Protein AF-A0A0G4M6K8-F1 (afdb_monomer_lite)

Organism: Verticillium longisporum (NCBI:txid100787)

Foldseek 3Di:
DDDDCVPPDAVVVDFDQDDPPPLLQFACCSVQPSPHGDDVLRVLSSVLQVVLVVQWPATQLRDDPDDNVSSVLLLCLAQNFDDPSSVVVDPCDVVFAPDGSHGDPPDDRQYNVNCCCHTHQVVCVVVVHDGDDPVRSVVSSVSSSLSNDNDPPPDDPVRRDPVNVVSSVVVNVVSVVVVVVVVVVVVVVVVVVVVVVVVVVVVVVVVVVVVVVVVVVVVPDDDDDDDDDDDDDDDDDPDDPPPPVCLVVDDPVVNVVLVVCCVVVVHDSVVVVVVVVVVVPD

Sequence (282 aa):
MLTDLGTAFSPAHETRLQSFTPRKTSPPEPRFDPMTPLSYASDIWSLGCIIWEILGVRPFLDIFLPELDDITANQIDALGPLPDEWWEAWDGKWKRFVANGQPTEGRQPWTFNQRFEDAIQGPRRRRKGDTMDERESNAFCELIRDILKFRPANMAPQEQTPSMLQLIQMNKSITETQSAIAAAQINMAETQGKIAETQSKMAETQNTIAATQQSMLATLGSPKPEKQPCQEKREGSLVAPRALSDFSRLPTDIRVAIWTTAFLSGVTCEVLWYKISAWELK

InterPro domains:
  IPR000719 Protein kinase domain [PS50011] (1-168)
  IPR011009 Protein kinase-like domain superfamily [SSF56112] (2-154)

pLDDT: mean 74.2, std 18.63, range [22.73, 94.31]

Structure (mmCIF, N/CA/C/O backbone):
data_AF-A0A0G4M6K8-F1
#
_entry.id   AF-A0A0G4M6K8-F1
#
loop_
_atom_site.group_PDB
_atom_site.id
_atom_site.type_symbol
_atom_site.label_atom_id
_atom_site.label_alt_id
_atom_site.label_comp_id
_atom_site.label_asym_id
_atom_site.label_entity_id
_atom_site.label_seq_id
_atom_site.pdbx_PDB_ins_code
_atom_site.Cartn_x
_atom_site.Cartn_y
_atom_site.Cartn_z
_atom_site.occupancy
_atom_site.B_iso_or_equiv
_atom_site.auth_seq_id
_atom_site.auth_comp_id
_atom_site.auth_asym_id
_atom_site.auth_atom_id
_atom_site.pdbx_PDB_model_num
ATOM 1 N N . MET A 1 1 ? -12.876 -9.849 10.104 1.00 52.34 1 MET A N 1
ATOM 2 C CA . MET A 1 1 ? -13.008 -8.893 11.223 1.00 52.34 1 MET A CA 1
ATOM 3 C C . MET A 1 1 ? -11.693 -8.144 11.309 1.00 52.34 1 MET A C 1
ATOM 5 O O . MET A 1 1 ? -10.672 -8.815 11.365 1.00 52.34 1 MET A O 1
ATOM 9 N N . LEU A 1 2 ? -11.699 -6.812 11.217 1.00 60.72 2 LEU A N 1
ATOM 10 C CA . LEU A 1 2 ? -10.496 -6.015 11.468 1.00 60.72 2 LEU A CA 1
ATOM 11 C C . LEU A 1 2 ? -10.264 -6.013 12.985 1.00 60.72 2 LEU A C 1
ATOM 13 O O . LEU A 1 2 ? -11.180 -5.689 13.740 1.00 60.72 2 LEU A O 1
ATOM 17 N N . THR A 1 3 ? -9.090 -6.444 13.422 1.00 62.16 3 THR A N 1
ATOM 18 C CA . THR A 1 3 ? -8.711 -6.567 14.837 1.00 62.16 3 THR A CA 1
ATOM 19 C C . THR A 1 3 ? -7.351 -5.909 15.045 1.00 62.16 3 THR A C 1
ATOM 21 O O . THR A 1 3 ? -6.635 -5.727 14.069 1.00 62.16 3 THR A O 1
ATOM 24 N N . ASP A 1 4 ? -6.992 -5.602 16.294 1.00 66.94 4 ASP A N 1
ATOM 25 C CA . ASP A 1 4 ? -5.756 -4.891 16.676 1.00 66.94 4 ASP A CA 1
ATOM 26 C C . ASP A 1 4 ? -5.735 -3.391 16.307 1.00 66.94 4 ASP A C 1
ATOM 28 O O . ASP A 1 4 ? -5.012 -2.929 15.433 1.00 66.94 4 ASP A O 1
ATOM 32 N N . LEU A 1 5 ? -6.572 -2.610 17.001 1.00 68.06 5 LEU A N 1
ATOM 33 C CA . LEU A 1 5 ? -6.666 -1.149 16.857 1.00 68.06 5 LEU A CA 1
ATOM 34 C C . LEU A 1 5 ? -5.800 -0.392 17.881 1.00 68.06 5 LEU A C 1
ATOM 36 O O . LEU A 1 5 ? -6.036 0.790 18.123 1.00 68.06 5 LEU A O 1
ATOM 40 N N . GLY A 1 6 ? -4.804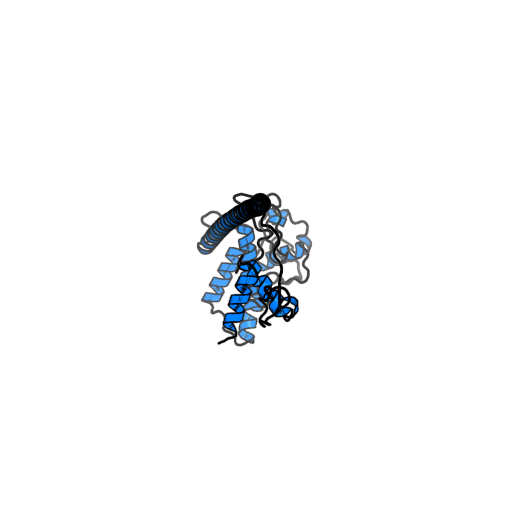 -1.045 18.494 1.00 70.00 6 GLY A N 1
ATOM 41 C CA . GLY A 1 6 ? -3.956 -0.435 19.529 1.00 70.00 6 GLY A CA 1
ATOM 42 C C . GLY A 1 6 ? -3.183 0.802 19.052 1.00 70.00 6 GLY A C 1
ATOM 43 O O . GLY A 1 6 ? -2.779 1.632 19.862 1.00 70.00 6 GLY A O 1
ATOM 44 N N . THR A 1 7 ? -3.024 0.952 17.736 1.00 68.81 7 THR A N 1
ATOM 45 C CA . THR A 1 7 ? -2.369 2.095 17.088 1.00 68.81 7 THR A CA 1
ATOM 46 C C . THR A 1 7 ? -3.299 2.876 16.154 1.00 68.81 7 THR A C 1
ATOM 48 O O . THR A 1 7 ? -2.814 3.704 15.386 1.00 68.81 7 THR A O 1
ATOM 51 N N . ALA A 1 8 ? -4.617 2.654 16.190 1.00 72.62 8 ALA A N 1
ATOM 52 C CA . ALA A 1 8 ? -5.566 3.410 15.368 1.00 72.62 8 ALA A CA 1
ATOM 53 C C . ALA A 1 8 ? -5.685 4.871 15.844 1.00 72.62 8 ALA A C 1
ATOM 55 O O . ALA A 1 8 ? -5.478 5.170 17.022 1.00 72.62 8 ALA A O 1
ATOM 56 N N . PHE A 1 9 ? -6.001 5.788 14.928 1.00 72.56 9 PHE A N 1
ATOM 57 C CA . PHE A 1 9 ? -6.308 7.187 15.237 1.00 72.56 9 PHE A CA 1
ATOM 58 C C . PHE A 1 9 ? -7.238 7.782 14.180 1.00 72.56 9 PHE A C 1
ATOM 60 O O . PHE A 1 9 ? -7.377 7.243 13.085 1.00 72.56 9 PHE A O 1
ATOM 67 N N . SER A 1 10 ? -7.886 8.895 14.515 1.00 74.94 10 SER A N 1
ATOM 68 C CA . SER A 1 10 ? -8.714 9.654 13.577 1.00 74.94 10 SER A CA 1
ATOM 69 C C . SER A 1 10 ? -7.930 10.878 13.099 1.00 74.94 10 SER A C 1
ATOM 71 O O . SER A 1 10 ? -7.778 11.801 13.900 1.00 74.94 10 SER A O 1
ATOM 73 N N . PRO A 1 11 ? -7.538 10.979 11.814 1.00 71.31 11 PRO A N 1
ATOM 74 C CA . PRO A 1 11 ? -6.845 12.158 11.280 1.00 71.31 11 PRO A CA 1
ATOM 75 C C . PRO A 1 11 ? -7.605 13.480 11.481 1.00 71.31 11 PRO A C 1
ATOM 77 O O . PRO A 1 11 ? -7.001 14.544 11.534 1.00 71.31 11 PRO A O 1
ATOM 80 N N . ALA A 1 12 ? -8.937 13.427 11.626 1.00 72.00 12 ALA A N 1
ATOM 81 C CA . ALA A 1 12 ? -9.769 14.599 11.918 1.00 72.00 12 ALA A CA 1
ATOM 82 C C . ALA A 1 12 ? -9.634 15.134 13.360 1.00 72.00 12 ALA A C 1
ATOM 84 O O . ALA A 1 12 ? -10.046 16.257 13.634 1.00 72.00 12 ALA A O 1
ATOM 85 N N . HIS A 1 13 ? -9.092 14.332 14.280 1.00 67.19 13 HIS A N 1
ATOM 86 C CA . HIS A 1 13 ? -9.062 14.620 15.718 1.00 67.19 13 HIS A CA 1
ATOM 87 C C . HIS A 1 13 ? -7.659 14.482 16.328 1.00 67.19 13 HIS A C 1
ATOM 89 O O . HIS A 1 13 ? -7.409 15.022 17.402 1.00 67.19 13 HIS A O 1
ATOM 95 N N . GLU A 1 14 ? -6.743 13.775 15.661 1.00 73.56 14 GLU A N 1
ATOM 96 C CA . GLU A 1 14 ? -5.384 13.520 16.126 1.00 73.56 14 GLU A CA 1
ATOM 97 C C . GLU A 1 14 ? -4.388 13.624 14.964 1.00 73.56 14 GLU A C 1
ATOM 99 O O . GLU A 1 14 ? -4.578 13.033 13.901 1.00 73.56 14 GLU A O 1
ATOM 104 N N . THR A 1 15 ? -3.297 14.353 15.195 1.00 75.31 15 THR A N 1
ATOM 105 C CA . THR A 1 15 ? -2.196 14.508 14.242 1.00 75.31 15 THR A CA 1
ATOM 106 C C . THR A 1 15 ? -1.115 13.475 14.539 1.00 75.31 15 THR A C 1
ATOM 108 O O . THR A 1 15 ? -0.512 13.510 15.612 1.00 75.31 15 THR A O 1
ATOM 111 N N . ARG A 1 16 ? -0.811 12.588 13.584 1.00 75.50 16 ARG A N 1
ATOM 112 C CA . ARG A 1 16 ? 0.328 11.660 13.676 1.00 75.50 16 ARG A CA 1
ATOM 113 C C . ARG A 1 16 ? 1.224 11.766 12.455 1.00 75.50 16 ARG A C 1
ATOM 115 O O . ARG A 1 16 ? 0.731 11.798 11.339 1.00 75.50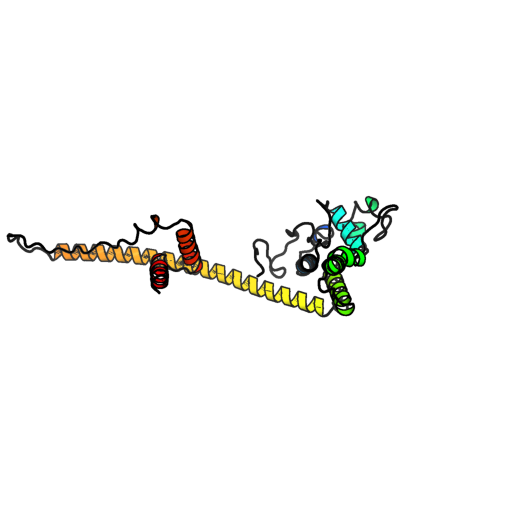 16 ARG A O 1
ATOM 122 N N . LEU A 1 17 ? 2.535 11.786 12.683 1.00 74.25 17 LEU A N 1
ATOM 123 C CA . LEU A 1 17 ? 3.555 11.894 11.629 1.00 74.25 17 LEU A CA 1
ATOM 124 C C . LEU A 1 17 ? 4.231 10.547 11.322 1.00 74.25 17 LEU A C 1
ATOM 126 O O . LEU A 1 17 ? 4.806 10.357 10.256 1.00 74.25 17 LEU A O 1
ATOM 130 N N . GLN A 1 18 ? 4.174 9.599 12.261 1.00 70.00 18 GLN A N 1
ATOM 131 C CA . GLN A 1 18 ? 4.865 8.317 12.156 1.00 70.00 18 GLN A CA 1
ATOM 132 C C . GLN A 1 18 ? 3.886 7.180 11.871 1.00 70.00 18 GLN A C 1
ATOM 134 O O . GLN A 1 18 ? 2.880 7.029 12.565 1.00 70.00 18 GLN A O 1
ATOM 139 N N . SER A 1 19 ? 4.221 6.353 10.878 1.00 72.38 19 SER A N 1
ATOM 140 C CA . SER A 1 19 ? 3.501 5.111 10.597 1.00 72.38 19 SER A CA 1
ATOM 141 C C . SER A 1 19 ? 4.111 3.958 11.391 1.00 72.38 19 SER A C 1
ATOM 143 O O . SER A 1 19 ? 5.331 3.780 11.402 1.00 72.38 19 SER A O 1
ATOM 145 N N . PHE A 1 20 ? 3.254 3.169 12.039 1.00 74.31 20 PHE A N 1
ATOM 146 C CA . PHE A 1 20 ? 3.629 1.924 12.720 1.00 74.31 20 PHE A CA 1
ATOM 147 C C . PHE A 1 20 ? 3.356 0.680 11.865 1.00 74.31 20 PHE A C 1
ATOM 149 O O . PHE A 1 20 ? 3.555 -0.446 12.319 1.00 74.31 20 PHE A O 1
ATOM 156 N N . THR A 1 21 ? 2.922 0.870 10.618 1.00 69.44 21 THR A N 1
ATOM 157 C CA . THR A 1 21 ? 2.690 -0.217 9.671 1.00 69.44 21 THR A CA 1
ATOM 158 C C . THR A 1 21 ? 4.008 -0.958 9.382 1.00 69.44 21 THR A C 1
ATOM 160 O O . THR A 1 21 ? 5.057 -0.315 9.253 1.00 69.44 21 THR A O 1
ATOM 163 N N . PRO A 1 22 ? 4.006 -2.302 9.248 1.00 77.25 22 PRO A N 1
ATOM 164 C CA . PRO A 1 22 ? 5.193 -3.051 8.848 1.00 77.25 22 PRO A CA 1
ATOM 165 C C . PRO A 1 22 ? 5.862 -2.454 7.604 1.00 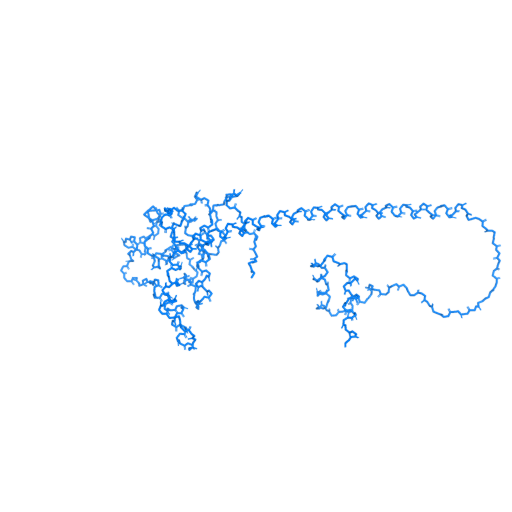77.25 22 PRO A C 1
ATOM 167 O O . PRO A 1 22 ? 5.194 -2.062 6.652 1.00 77.25 22 PRO A O 1
ATOM 170 N N . ARG A 1 23 ? 7.201 -2.420 7.579 1.00 74.81 23 ARG A N 1
ATOM 171 C CA . ARG A 1 23 ? 7.985 -1.698 6.554 1.00 74.81 23 ARG A CA 1
ATOM 172 C C . ARG A 1 23 ? 7.558 -1.986 5.106 1.00 74.81 23 ARG A C 1
ATOM 174 O O . ARG A 1 23 ? 7.528 -1.071 4.296 1.00 74.81 23 ARG A O 1
ATOM 181 N N . LYS A 1 24 ? 7.202 -3.235 4.786 1.00 77.00 24 LYS A N 1
ATOM 182 C CA . LYS A 1 24 ? 6.804 -3.667 3.430 1.00 77.00 24 LYS A CA 1
ATOM 183 C C . LYS A 1 24 ? 5.455 -3.120 2.962 1.00 77.00 24 LYS A C 1
ATOM 185 O O . LYS A 1 24 ? 5.199 -3.101 1.765 1.00 77.00 24 LYS A O 1
ATOM 190 N N . THR A 1 25 ? 4.603 -2.712 3.891 1.00 81.31 25 THR A N 1
ATOM 191 C CA . THR A 1 25 ? 3.267 -2.172 3.622 1.00 81.31 25 THR A CA 1
ATOM 192 C C . THR A 1 25 ? 3.154 -0.718 4.080 1.00 81.31 25 THR A C 1
ATOM 194 O O . THR A 1 25 ? 2.080 -0.133 4.006 1.00 81.31 25 THR A O 1
ATOM 197 N N . SER A 1 26 ? 4.260 -0.124 4.546 1.00 83.12 26 SER A N 1
ATOM 198 C CA . SER A 1 26 ? 4.305 1.266 4.981 1.00 83.12 26 SER A CA 1
ATOM 199 C C . SER A 1 26 ? 4.142 2.205 3.782 1.00 83.12 26 SER A C 1
ATOM 201 O O . SER A 1 26 ? 4.790 1.990 2.750 1.00 83.12 26 SER A O 1
ATOM 203 N N . PRO A 1 27 ? 3.327 3.264 3.913 1.00 85.06 27 PRO A N 1
ATOM 204 C CA . PRO A 1 27 ? 3.226 4.295 2.893 1.00 85.06 27 PRO A CA 1
ATOM 205 C C . PRO A 1 27 ? 4.563 5.032 2.705 1.00 85.06 27 PRO A C 1
ATOM 207 O O . PRO A 1 27 ? 5.378 5.085 3.635 1.00 85.06 27 PRO A O 1
ATOM 210 N N . PRO A 1 28 ? 4.795 5.613 1.515 1.00 86.94 28 PRO A N 1
ATOM 211 C CA . PRO A 1 28 ? 6.009 6.367 1.201 1.00 86.94 28 PRO A CA 1
ATOM 212 C C . PRO A 1 28 ? 6.052 7.748 1.884 1.00 86.94 28 PRO A C 1
ATOM 214 O O . PRO A 1 28 ? 7.139 8.252 2.158 1.00 86.94 28 PRO A O 1
ATOM 217 N N . GLU A 1 29 ? 4.888 8.330 2.195 1.00 84.81 29 GLU A N 1
ATOM 218 C CA . GLU A 1 29 ? 4.723 9.667 2.792 1.00 84.81 29 GLU A CA 1
ATOM 219 C C . GLU A 1 29 ? 5.604 9.899 4.037 1.00 84.81 29 GLU A C 1
ATOM 221 O O . GLU A 1 29 ? 6.453 10.783 3.975 1.00 84.81 29 GLU A O 1
ATOM 226 N N . PRO A 1 30 ? 5.545 9.091 5.119 1.00 82.69 30 PRO A N 1
ATOM 227 C CA . PRO A 1 30 ? 6.346 9.339 6.327 1.00 82.69 30 PRO A CA 1
ATOM 228 C C . PRO A 1 30 ? 7.868 9.303 6.119 1.00 82.69 30 PRO A C 1
ATOM 230 O O . PRO A 1 30 ? 8.615 9.733 6.996 1.00 82.69 30 PRO A O 1
ATOM 233 N N . ARG A 1 31 ? 8.354 8.787 4.981 1.00 84.62 31 ARG A N 1
ATOM 234 C CA . ARG A 1 31 ? 9.774 8.853 4.624 1.00 84.62 31 ARG A CA 1
ATOM 235 C C . ARG A 1 31 ? 10.143 10.194 3.981 1.00 84.62 31 ARG A C 1
ATOM 237 O O . ARG A 1 31 ? 11.194 10.738 4.306 1.00 84.62 31 ARG A O 1
ATOM 244 N N . PHE A 1 32 ? 9.346 10.660 3.021 1.00 84.31 32 PHE A N 1
ATOM 245 C CA . PHE A 1 32 ? 9.690 11.803 2.162 1.00 84.31 32 PHE A CA 1
ATOM 246 C C . PHE A 1 32 ? 9.015 13.110 2.567 1.00 84.31 32 PHE A C 1
ATOM 248 O O . PHE A 1 32 ? 9.466 14.180 2.175 1.00 84.31 32 PHE A O 1
ATOM 255 N N . ASP A 1 33 ? 7.958 13.021 3.363 1.00 82.44 33 ASP A N 1
ATOM 256 C CA . ASP A 1 33 ? 7.222 14.148 3.904 1.00 82.44 33 ASP A CA 1
ATOM 257 C C . ASP A 1 33 ? 6.902 13.907 5.392 1.00 82.44 33 ASP A C 1
ATOM 259 O O . ASP A 1 33 ? 5.758 13.654 5.771 1.00 82.44 33 ASP A O 1
ATOM 263 N N . PRO A 1 34 ? 7.927 13.942 6.265 1.00 77.81 34 PRO A N 1
ATOM 264 C CA . PRO A 1 34 ? 7.769 13.625 7.684 1.00 77.81 34 PRO A CA 1
ATOM 265 C C . PRO A 1 34 ? 7.012 14.705 8.470 1.00 77.81 34 PRO A C 1
ATOM 267 O O . PRO A 1 34 ? 6.700 14.495 9.640 1.00 77.81 34 PRO A O 1
ATOM 270 N N . MET A 1 35 ? 6.763 15.872 7.867 1.00 76.44 35 MET A N 1
ATOM 271 C CA . MET A 1 35 ? 6.043 16.979 8.502 1.00 76.44 35 MET A CA 1
ATOM 272 C C . MET A 1 35 ? 4.549 16.963 8.173 1.00 76.44 35 MET A C 1
ATOM 274 O O . MET A 1 35 ? 3.765 17.581 8.896 1.00 76.44 35 MET A O 1
ATOM 278 N N . THR A 1 36 ? 4.144 16.244 7.124 1.00 74.38 36 THR A N 1
ATOM 279 C CA . THR A 1 36 ? 2.735 16.073 6.781 1.00 74.38 36 THR A CA 1
ATOM 280 C C . THR A 1 36 ? 2.096 14.990 7.654 1.00 74.38 36 THR A C 1
ATOM 282 O O . THR A 1 36 ? 2.610 13.872 7.746 1.00 74.38 36 THR A O 1
ATOM 285 N N . PRO A 1 37 ? 0.957 15.286 8.305 1.00 76.81 37 PRO A N 1
ATOM 286 C CA . PRO A 1 37 ? 0.205 14.292 9.056 1.00 76.81 37 PRO A CA 1
ATOM 287 C C . PRO A 1 37 ? -0.274 13.144 8.176 1.00 76.81 37 PRO A C 1
ATOM 289 O O . PRO A 1 37 ? -0.812 13.355 7.089 1.00 76.81 37 PRO A O 1
ATOM 292 N N . LEU A 1 38 ? -0.151 11.927 8.699 1.00 78.00 38 LEU A N 1
ATOM 293 C CA . LEU A 1 38 ? -0.746 10.742 8.109 1.00 78.00 38 LEU A CA 1
ATOM 294 C C . LEU A 1 38 ? -2.255 10.938 7.986 1.00 78.00 38 LEU A C 1
ATOM 296 O O . LEU A 1 38 ? -2.944 11.335 8.930 1.00 78.00 38 LEU A O 1
ATOM 300 N N . SER A 1 39 ? -2.763 10.625 6.803 1.00 77.88 39 SER A N 1
ATOM 301 C CA . SER A 1 39 ? -4.180 10.710 6.478 1.00 77.88 39 SER A CA 1
ATOM 302 C C . SER A 1 39 ? -4.719 9.338 6.081 1.00 77.88 39 SER A C 1
ATOM 304 O O . SER A 1 39 ? -3.975 8.363 5.985 1.00 77.88 39 SER A O 1
ATOM 306 N N . TYR A 1 40 ? -6.012 9.265 5.769 1.00 77.62 40 TYR A N 1
ATOM 307 C CA . TYR A 1 40 ? -6.644 8.053 5.239 1.00 77.62 40 TYR A CA 1
ATOM 308 C C . TYR A 1 40 ? -5.937 7.475 3.997 1.00 77.62 40 TYR A C 1
ATOM 310 O O . TYR A 1 40 ? -6.040 6.279 3.736 1.00 77.62 40 TYR A O 1
ATOM 318 N N . ALA A 1 41 ? -5.184 8.296 3.255 1.00 78.12 41 ALA A N 1
ATOM 319 C CA . ALA A 1 41 ? -4.307 7.864 2.168 1.00 78.12 41 ALA A CA 1
ATOM 320 C C . ALA A 1 41 ? -3.300 6.782 2.588 1.00 78.12 41 ALA A C 1
ATOM 322 O O . ALA A 1 41 ? -3.065 5.823 1.854 1.00 78.12 41 ALA A O 1
ATOM 323 N N . SER A 1 42 ? -2.729 6.923 3.784 1.00 82.00 42 SER A N 1
ATOM 324 C CA . SER A 1 42 ? -1.735 6.003 4.334 1.00 82.00 42 SER A CA 1
ATOM 325 C C . SER A 1 42 ? -2.326 4.617 4.625 1.00 82.00 42 SER A C 1
ATOM 327 O O . SER A 1 42 ? -1.698 3.590 4.339 1.00 82.00 42 SER A O 1
ATOM 329 N N . ASP A 1 43 ? -3.563 4.573 5.125 1.00 80.88 43 ASP A N 1
ATOM 330 C CA . ASP A 1 43 ? -4.300 3.322 5.339 1.00 80.88 43 ASP A CA 1
ATOM 331 C C . ASP A 1 43 ? -4.697 2.675 4.010 1.00 80.88 43 ASP A C 1
ATOM 333 O O . ASP A 1 43 ? -4.612 1.457 3.860 1.00 80.88 43 ASP A O 1
ATOM 337 N N . ILE A 1 44 ? -5.084 3.484 3.021 1.00 83.94 44 ILE A N 1
ATOM 338 C CA . ILE A 1 44 ? -5.437 3.020 1.673 1.00 83.94 44 ILE A CA 1
ATOM 339 C C . ILE A 1 44 ? -4.226 2.395 0.978 1.00 83.94 44 ILE A C 1
ATOM 341 O O . ILE A 1 44 ? -4.350 1.308 0.416 1.00 83.94 44 ILE A O 1
ATOM 345 N N . TRP A 1 45 ? -3.042 3.000 1.091 1.00 88.69 45 TRP A N 1
ATOM 346 C CA . TRP A 1 45 ? -1.803 2.395 0.599 1.00 88.69 45 TRP A CA 1
ATOM 347 C C . TRP A 1 45 ? -1.565 1.013 1.221 1.00 88.69 45 TRP A C 1
ATOM 349 O O . TRP A 1 45 ? -1.363 0.020 0.518 1.00 88.69 45 TRP A O 1
ATOM 359 N N . SER A 1 46 ? -1.650 0.940 2.552 1.00 87.19 46 SER A N 1
ATOM 360 C CA . SER A 1 46 ? -1.467 -0.307 3.302 1.00 87.19 46 SER A CA 1
ATOM 361 C C . SER A 1 46 ? -2.490 -1.367 2.871 1.00 87.19 46 SER A C 1
ATOM 363 O O . SER A 1 46 ? -2.137 -2.529 2.660 1.00 87.19 46 SER A O 1
ATOM 365 N N . LEU A 1 47 ? -3.745 -0.955 2.660 1.00 85.88 47 LEU A N 1
ATOM 366 C CA . LEU A 1 47 ? -4.823 -1.797 2.147 1.00 85.88 47 LEU A CA 1
ATOM 367 C C . LEU A 1 47 ? -4.510 -2.336 0.745 1.00 85.88 47 LEU A C 1
ATOM 369 O O . LEU A 1 47 ? -4.724 -3.520 0.502 1.00 85.88 47 LEU A O 1
ATOM 373 N N . GLY A 1 48 ? -3.963 -1.521 -0.161 1.00 89.12 48 GLY A N 1
ATOM 374 C CA . GLY A 1 48 ? -3.554 -1.970 -1.495 1.00 89.12 48 GLY A CA 1
ATOM 375 C C . GLY A 1 48 ? -2.507 -3.081 -1.450 1.00 89.12 48 GLY A C 1
ATOM 376 O O . GLY A 1 48 ? -2.645 -4.092 -2.142 1.00 89.12 48 GLY A O 1
ATOM 377 N N . CYS A 1 49 ? -1.500 -2.943 -0.582 1.00 90.50 49 CYS A N 1
ATOM 378 C CA . CYS A 1 49 ? -0.504 -3.995 -0.376 1.00 90.50 49 CYS A CA 1
ATOM 379 C C . CYS A 1 49 ? -1.132 -5.287 0.174 1.00 90.50 49 CYS A C 1
ATOM 381 O O . CYS A 1 49 ? -0.783 -6.373 -0.287 1.00 90.50 49 CYS A O 1
ATOM 383 N N . ILE A 1 50 ? -2.077 -5.175 1.114 1.00 89.81 50 ILE A N 1
ATOM 384 C CA . ILE A 1 50 ? -2.771 -6.326 1.709 1.00 89.81 50 ILE A CA 1
ATOM 385 C C . ILE A 1 50 ? -3.680 -7.021 0.687 1.00 89.81 50 ILE A C 1
ATOM 387 O O . ILE A 1 50 ? -3.666 -8.245 0.597 1.00 89.81 50 ILE A O 1
ATOM 391 N N . ILE A 1 51 ? -4.451 -6.272 -0.111 1.00 90.12 51 ILE A N 1
ATOM 392 C CA . ILE A 1 51 ? -5.315 -6.840 -1.161 1.00 90.12 51 ILE A CA 1
ATOM 393 C C . ILE A 1 51 ? -4.478 -7.670 -2.141 1.00 90.12 51 ILE A C 1
ATOM 395 O O . ILE A 1 51 ? -4.872 -8.779 -2.508 1.00 90.12 51 ILE A O 1
ATOM 399 N N . TRP A 1 52 ? -3.307 -7.162 -2.536 1.00 93.00 52 TRP A N 1
ATOM 400 C CA . TRP A 1 52 ? -2.374 -7.911 -3.372 1.00 93.00 52 TRP A CA 1
ATOM 401 C C . TRP A 1 52 ? -1.914 -9.209 -2.704 1.00 93.00 52 TRP A C 1
ATOM 403 O O . TRP A 1 52 ? -1.949 -10.269 -3.326 1.00 93.00 52 TRP A O 1
ATOM 413 N N . GLU A 1 53 ? -1.497 -9.137 -1.440 1.00 90.06 53 GLU A N 1
ATOM 414 C CA . GLU A 1 53 ? -0.993 -10.286 -0.683 1.00 90.06 53 GLU A CA 1
ATOM 415 C C . GLU A 1 53 ? -2.064 -11.360 -0.447 1.00 90.06 53 GLU A C 1
ATOM 417 O O . GLU A 1 53 ? -1.755 -12.545 -0.472 1.00 90.06 53 GLU A O 1
ATOM 422 N N . ILE A 1 54 ? -3.335 -10.973 -0.302 1.00 89.06 54 ILE A N 1
ATOM 423 C CA . ILE A 1 54 ? -4.455 -11.921 -0.206 1.00 89.06 54 ILE A CA 1
ATOM 424 C C . ILE A 1 54 ? -4.619 -12.723 -1.504 1.00 89.06 54 ILE A C 1
ATOM 426 O O . ILE A 1 54 ? -4.963 -13.906 -1.470 1.00 89.06 54 ILE A O 1
ATOM 430 N N . LEU A 1 55 ? -4.414 -12.086 -2.658 1.00 88.94 55 LEU A N 1
ATOM 431 C CA . LEU A 1 55 ? -4.650 -12.704 -3.965 1.00 88.94 55 LEU A CA 1
ATOM 432 C C . LEU A 1 55 ? -3.423 -13.412 -4.542 1.00 88.94 55 LEU A C 1
ATOM 434 O O . LEU A 1 55 ? -3.587 -14.272 -5.418 1.00 88.94 55 LEU A O 1
ATOM 438 N N . GLY A 1 56 ? -2.228 -13.042 -4.082 1.00 87.62 56 GLY A N 1
ATOM 439 C CA . GLY A 1 56 ? -0.948 -13.548 -4.555 1.00 87.62 56 GLY A CA 1
ATOM 440 C C . GLY A 1 56 ? -0.260 -14.502 -3.586 1.00 87.62 56 GLY A C 1
ATOM 441 O O . GLY A 1 56 ? -0.557 -14.571 -2.403 1.00 87.62 56 GLY A O 1
ATOM 442 N N . VAL A 1 57 ? 0.716 -15.250 -4.097 1.00 88.94 57 VAL A N 1
ATOM 443 C CA . VAL A 1 57 ? 1.584 -16.123 -3.285 1.00 88.94 57 VAL A CA 1
ATOM 444 C C . VAL A 1 57 ? 2.823 -15.395 -2.753 1.00 88.94 57 VAL A C 1
ATOM 446 O O . VAL A 1 57 ? 3.614 -15.988 -2.022 1.00 88.94 57 VAL A O 1
ATOM 449 N N . ARG A 1 58 ? 3.013 -14.133 -3.156 1.00 86.38 58 ARG A N 1
ATOM 450 C CA . ARG A 1 58 ? 4.117 -13.250 -2.766 1.00 86.38 58 ARG A CA 1
ATOM 451 C C . ARG A 1 58 ? 3.586 -11.842 -2.477 1.00 86.38 58 ARG A C 1
ATOM 453 O O . ARG A 1 58 ? 2.651 -11.408 -3.157 1.00 86.38 58 ARG A O 1
ATOM 460 N N . PRO A 1 59 ? 4.183 -11.119 -1.514 1.00 87.81 59 PRO A N 1
ATOM 461 C CA . PRO A 1 59 ? 3.802 -9.742 -1.223 1.00 87.81 59 PRO A CA 1
ATOM 462 C C . PRO A 1 59 ? 4.145 -8.814 -2.397 1.00 87.81 59 PRO A C 1
ATOM 464 O O . PRO A 1 59 ? 5.024 -9.112 -3.205 1.00 87.81 59 PRO A O 1
ATOM 467 N N . PHE A 1 60 ? 3.482 -7.657 -2.474 1.00 87.88 60 PHE A N 1
ATOM 468 C CA . PHE A 1 60 ? 3.711 -6.681 -3.549 1.00 87.88 60 PHE A CA 1
ATOM 469 C C . PHE A 1 60 ? 5.177 -6.202 -3.602 1.00 87.88 60 PHE A C 1
ATOM 471 O O . PHE A 1 60 ? 5.819 -6.213 -4.658 1.00 87.88 60 PHE A O 1
ATOM 478 N N . LEU A 1 61 ? 5.729 -5.846 -2.435 1.00 85.25 61 LEU A N 1
ATOM 479 C CA . LEU A 1 61 ? 7.143 -5.516 -2.243 1.00 85.25 61 LEU A CA 1
ATOM 480 C C . LEU A 1 61 ? 7.895 -6.744 -1.707 1.00 85.25 61 LEU A C 1
ATOM 482 O O . LEU A 1 61 ? 8.187 -6.856 -0.512 1.00 85.25 61 LEU A O 1
ATOM 486 N N . ASP A 1 62 ? 8.176 -7.694 -2.601 1.00 78.75 62 ASP A N 1
ATOM 487 C CA . ASP A 1 62 ? 8.888 -8.929 -2.265 1.00 78.75 62 ASP A CA 1
ATOM 488 C C . ASP A 1 62 ? 10.397 -8.709 -2.095 1.00 78.75 62 ASP A C 1
ATOM 490 O O . ASP A 1 62 ? 11.199 -8.896 -3.008 1.00 78.75 62 ASP A O 1
ATOM 494 N N . ILE A 1 63 ? 10.778 -8.257 -0.899 1.00 75.81 63 ILE A N 1
ATOM 495 C CA . ILE A 1 63 ? 12.174 -8.087 -0.495 1.00 75.81 63 ILE A CA 1
ATOM 496 C C . ILE A 1 63 ? 12.389 -8.798 0.838 1.00 75.81 63 ILE A C 1
ATOM 498 O O . ILE A 1 63 ? 11.638 -8.603 1.801 1.00 75.81 63 ILE A O 1
ATOM 502 N N . PHE A 1 64 ? 13.420 -9.629 0.923 1.00 66.62 64 PHE A N 1
ATOM 503 C CA . PHE A 1 64 ? 13.834 -10.244 2.179 1.00 66.62 64 PHE A CA 1
ATOM 504 C C . PHE A 1 64 ? 14.673 -9.240 2.985 1.00 66.62 64 PHE A C 1
ATOM 506 O O . PHE A 1 64 ? 15.717 -8.814 2.511 1.00 66.62 64 PHE A O 1
ATOM 513 N N . LEU A 1 65 ? 14.194 -8.852 4.178 1.00 65.94 65 LEU A N 1
ATOM 514 C CA . LEU A 1 65 ? 14.829 -7.876 5.087 1.00 65.94 65 LEU A CA 1
ATOM 515 C C . LEU A 1 65 ? 15.236 -6.541 4.419 1.00 65.94 65 LEU A C 1
ATOM 517 O O . LEU A 1 65 ? 16.416 -6.204 4.397 1.00 65.94 65 LEU A O 1
ATOM 521 N N . PRO A 1 66 ? 14.278 -5.766 3.882 1.00 75.88 66 PRO A N 1
ATOM 522 C CA . PRO A 1 66 ? 14.608 -4.563 3.131 1.00 75.88 66 PRO A CA 1
ATOM 523 C C . PRO A 1 66 ? 15.107 -3.415 4.011 1.00 75.88 66 PRO A C 1
ATOM 525 O O . PRO A 1 66 ? 14.475 -3.072 5.020 1.00 75.88 66 PRO A O 1
ATOM 528 N N . GLU A 1 67 ? 16.164 -2.742 3.556 1.00 83.88 67 GLU A N 1
ATOM 529 C CA . GLU A 1 67 ? 16.457 -1.381 3.993 1.00 83.88 67 GLU A CA 1
ATOM 530 C C . GLU A 1 67 ? 15.453 -0.403 3.378 1.00 83.88 67 GLU A C 1
ATOM 532 O O . GLU A 1 67 ? 14.792 -0.686 2.377 1.00 83.88 67 GLU A O 1
ATOM 537 N N . LEU A 1 68 ? 15.333 0.786 3.969 1.00 84.31 68 LEU A N 1
ATOM 538 C CA . LEU A 1 68 ? 14.367 1.787 3.523 1.00 84.31 68 LEU A CA 1
ATOM 539 C C . LEU A 1 68 ? 14.570 2.143 2.033 1.00 84.31 68 LEU A C 1
ATOM 541 O O . LEU A 1 68 ? 13.599 2.356 1.310 1.00 84.31 68 LEU A O 1
ATOM 545 N N . ASP A 1 69 ? 15.825 2.198 1.572 1.00 88.44 69 ASP A N 1
ATOM 546 C CA . ASP A 1 69 ? 16.189 2.486 0.175 1.00 88.44 69 ASP A CA 1
ATOM 547 C C . ASP A 1 69 ? 15.779 1.368 -0.788 1.00 88.44 69 ASP A C 1
ATOM 549 O O . ASP A 1 69 ? 15.397 1.643 -1.926 1.00 88.44 69 ASP A O 1
ATOM 553 N N . ASP A 1 70 ? 15.799 0.115 -0.334 1.00 88.25 70 ASP A N 1
ATOM 554 C CA . ASP A 1 70 ? 15.363 -1.025 -1.142 1.00 88.25 70 ASP A CA 1
ATOM 555 C C . ASP A 1 70 ? 13.852 -0.998 -1.364 1.00 88.25 70 ASP A C 1
ATOM 557 O O . ASP A 1 70 ? 13.380 -1.328 -2.457 1.00 88.25 70 ASP A O 1
ATOM 561 N N . ILE A 1 71 ? 13.103 -0.575 -0.340 1.00 88.69 71 ILE A N 1
ATOM 562 C CA . ILE A 1 71 ? 11.649 -0.385 -0.405 1.00 88.69 71 ILE A CA 1
ATOM 563 C C . ILE A 1 71 ? 11.333 0.681 -1.443 1.00 88.69 71 ILE A C 1
ATOM 565 O O . ILE A 1 71 ? 10.570 0.416 -2.368 1.00 88.69 71 ILE A O 1
ATOM 569 N N . THR A 1 72 ? 11.963 1.851 -1.333 1.00 90.75 72 THR A N 1
ATOM 570 C CA . THR A 1 72 ? 11.774 2.955 -2.280 1.00 90.75 72 THR A CA 1
ATOM 571 C C . THR A 1 72 ? 12.125 2.535 -3.707 1.00 90.75 72 THR A C 1
ATOM 573 O O . THR A 1 72 ? 11.345 2.774 -4.626 1.00 90.75 72 THR A O 1
ATOM 576 N N . ALA A 1 73 ? 13.249 1.842 -3.907 1.00 90.38 73 ALA A N 1
ATOM 577 C CA . ALA A 1 73 ? 13.628 1.360 -5.230 1.00 90.38 73 ALA A CA 1
ATOM 578 C C . ALA A 1 73 ? 12.606 0.370 -5.810 1.00 90.38 73 ALA A C 1
ATOM 580 O O . ALA A 1 73 ? 12.276 0.448 -6.989 1.00 90.38 73 ALA A O 1
ATOM 581 N N . ASN A 1 74 ? 12.066 -0.537 -4.993 1.00 89.94 74 ASN A N 1
ATOM 582 C CA . ASN A 1 74 ? 11.032 -1.473 -5.439 1.00 89.94 74 ASN A CA 1
ATOM 583 C C . ASN A 1 74 ? 9.697 -0.787 -5.730 1.00 89.94 74 ASN A C 1
ATOM 585 O O . ASN A 1 74 ? 9.005 -1.195 -6.660 1.00 89.94 74 ASN A O 1
ATOM 589 N N . GLN A 1 75 ? 9.336 0.234 -4.951 1.00 91.56 75 GLN A N 1
ATOM 590 C CA . GLN A 1 75 ? 8.161 1.054 -5.229 1.00 91.56 75 GLN A CA 1
ATOM 591 C C . GLN A 1 75 ? 8.304 1.730 -6.596 1.00 91.56 75 GLN A C 1
ATOM 593 O O . GLN A 1 75 ? 7.372 1.659 -7.390 1.00 91.56 75 GLN A O 1
ATOM 598 N N . ILE A 1 76 ? 9.478 2.294 -6.905 1.00 92.38 76 ILE A N 1
ATOM 599 C CA . ILE A 1 76 ? 9.749 2.905 -8.213 1.00 92.38 76 ILE A CA 1
ATOM 600 C C . ILE A 1 76 ? 9.661 1.878 -9.344 1.00 92.38 76 ILE A C 1
ATOM 602 O O . ILE A 1 76 ? 9.026 2.127 -10.364 1.00 92.38 76 ILE A O 1
ATOM 606 N N . ASP A 1 77 ? 10.254 0.698 -9.166 1.00 91.50 77 ASP A N 1
ATOM 607 C CA . ASP A 1 77 ? 10.210 -0.356 -10.187 1.00 91.50 77 ASP A CA 1
ATOM 608 C C . ASP A 1 77 ? 8.787 -0.821 -10.500 1.00 91.50 77 ASP A C 1
ATOM 610 O O . ASP A 1 77 ? 8.466 -1.165 -11.639 1.00 91.50 77 ASP A O 1
ATOM 614 N N . ALA A 1 78 ? 7.947 -0.883 -9.466 1.00 91.50 78 ALA A N 1
ATOM 615 C CA . ALA A 1 78 ? 6.590 -1.376 -9.583 1.00 91.50 78 ALA A CA 1
ATOM 616 C C . ALA A 1 78 ? 5.625 -0.295 -10.085 1.00 91.50 78 ALA A C 1
ATOM 618 O O . ALA A 1 78 ? 4.737 -0.606 -10.871 1.00 91.50 78 ALA A O 1
ATOM 619 N N . LEU A 1 79 ? 5.767 0.950 -9.632 1.00 91.31 79 LEU A N 1
ATOM 620 C CA . LEU A 1 79 ? 4.755 1.999 -9.805 1.00 91.31 79 LEU A CA 1
ATOM 621 C C . LEU A 1 79 ? 5.205 3.132 -10.734 1.00 91.31 79 LEU A C 1
ATOM 623 O O . LEU A 1 79 ? 4.367 3.903 -11.194 1.00 91.31 79 LEU A O 1
ATOM 627 N N . GLY A 1 80 ? 6.498 3.211 -11.049 1.00 91.00 80 GLY A N 1
ATOM 628 C CA . GLY A 1 80 ? 7.083 4.263 -11.873 1.00 91.00 80 GLY A CA 1
ATOM 629 C C . GLY A 1 80 ? 7.806 5.344 -11.056 1.00 91.00 80 GLY A C 1
ATOM 630 O O . GLY A 1 80 ? 8.107 5.142 -9.881 1.00 91.00 80 GLY A O 1
ATOM 631 N N . PRO A 1 81 ? 8.145 6.486 -11.679 1.00 92.12 81 PRO A N 1
ATOM 632 C CA . PRO A 1 81 ? 8.968 7.519 -11.053 1.00 92.12 81 PRO A CA 1
ATOM 633 C C . PRO A 1 81 ? 8.310 8.119 -9.802 1.00 92.12 81 PRO A C 1
ATOM 635 O O . PRO A 1 81 ? 7.086 8.235 -9.714 1.00 92.12 81 PRO A O 1
ATOM 638 N N . LEU A 1 82 ? 9.141 8.536 -8.842 1.00 91.19 82 LEU A N 1
ATOM 639 C CA . LEU A 1 82 ? 8.679 9.303 -7.683 1.00 91.19 82 LEU A CA 1
ATOM 640 C C . LEU A 1 82 ? 8.284 10.727 -8.100 1.00 91.19 82 LEU A C 1
ATOM 642 O O . LEU A 1 82 ? 8.801 11.227 -9.098 1.00 91.19 82 LEU A O 1
ATOM 646 N N . PRO A 1 83 ? 7.452 11.426 -7.310 1.00 90.75 83 PRO A N 1
ATOM 647 C CA . PRO A 1 83 ? 7.327 12.877 -7.415 1.00 90.75 83 PRO A CA 1
ATOM 648 C C . PRO A 1 83 ? 8.702 13.554 -7.322 1.00 90.75 83 PRO A C 1
ATOM 650 O O . PRO A 1 83 ? 9.519 13.154 -6.492 1.00 90.75 83 PRO A O 1
ATOM 653 N N . ASP A 1 84 ? 8.946 14.590 -8.129 1.00 89.31 84 ASP A N 1
ATOM 654 C CA . ASP A 1 84 ? 10.273 15.218 -8.251 1.00 89.31 84 ASP A CA 1
ATOM 655 C C . ASP A 1 84 ? 10.830 15.708 -6.908 1.00 89.31 84 ASP A C 1
ATOM 657 O O . ASP A 1 84 ? 11.998 15.500 -6.606 1.00 89.31 84 ASP A O 1
ATOM 661 N N . GLU A 1 85 ? 9.983 16.273 -6.047 1.00 89.00 85 GLU A N 1
ATOM 662 C CA . GLU A 1 85 ? 10.366 16.709 -4.697 1.00 89.00 85 GLU A CA 1
ATOM 663 C C . GLU A 1 85 ? 10.929 15.551 -3.849 1.00 89.00 85 GLU A C 1
ATOM 665 O O . GLU A 1 85 ? 11.931 15.700 -3.149 1.00 89.00 85 GLU A O 1
ATOM 670 N N . TRP A 1 86 ? 10.299 14.375 -3.933 1.00 91.00 86 TRP A N 1
ATOM 671 C CA . TRP A 1 86 ? 10.698 13.174 -3.192 1.00 91.00 86 TRP A CA 1
ATOM 672 C C . TRP A 1 86 ? 11.923 12.515 -3.813 1.00 91.00 86 TRP A C 1
ATOM 674 O O . TRP A 1 86 ? 12.797 12.023 -3.099 1.00 91.00 86 TRP A O 1
ATOM 684 N N . TRP A 1 87 ? 11.999 12.533 -5.145 1.00 92.25 87 TRP A N 1
ATOM 685 C CA . TRP A 1 87 ? 13.186 12.120 -5.874 1.00 92.25 87 TRP A CA 1
ATOM 686 C C . TRP A 1 87 ? 14.391 12.975 -5.487 1.00 92.25 87 TRP A C 1
ATOM 688 O O . TRP A 1 87 ? 15.474 12.440 -5.251 1.00 92.25 87 TRP A O 1
ATOM 698 N N . GLU A 1 88 ? 14.224 14.292 -5.369 1.00 90.75 88 GLU A N 1
ATOM 699 C CA . GLU A 1 88 ? 15.319 15.174 -4.986 1.00 90.75 88 GLU A CA 1
ATOM 700 C C . GLU A 1 88 ? 15.773 14.975 -3.542 1.00 90.75 88 GLU A C 1
ATOM 702 O O . GLU A 1 88 ? 16.978 14.886 -3.304 1.00 90.75 88 GLU A O 1
ATOM 707 N N . ALA A 1 89 ? 14.833 14.756 -2.621 1.00 89.25 89 ALA A N 1
ATOM 708 C CA . ALA A 1 89 ? 15.111 14.489 -1.210 1.00 89.25 89 ALA A CA 1
ATOM 709 C C . ALA A 1 89 ? 15.777 13.123 -0.924 1.00 89.25 89 ALA A C 1
ATOM 711 O O . ALA A 1 89 ? 16.200 12.867 0.204 1.00 89.25 89 ALA A O 1
ATOM 712 N N . TRP A 1 90 ? 15.852 12.210 -1.901 1.00 92.19 90 TRP A N 1
ATOM 713 C CA . TRP A 1 90 ? 16.394 10.867 -1.684 1.00 92.19 90 TRP A CA 1
ATOM 714 C C . TRP A 1 90 ? 17.909 10.765 -1.939 1.00 92.19 90 TRP A C 1
ATOM 716 O O . TRP A 1 90 ? 18.348 10.525 -3.060 1.00 92.19 90 TRP A O 1
ATOM 726 N N . ASP A 1 91 ? 18.728 10.816 -0.887 1.00 88.94 91 ASP A N 1
ATOM 727 C CA . ASP A 1 91 ? 20.199 10.731 -1.021 1.00 88.94 91 ASP A CA 1
ATOM 728 C C . ASP A 1 91 ? 20.712 9.399 -1.611 1.00 88.94 91 ASP A C 1
ATOM 730 O O . ASP A 1 91 ? 21.719 9.354 -2.321 1.00 88.94 91 ASP A O 1
ATOM 734 N N . GLY A 1 92 ? 20.017 8.287 -1.344 1.00 87.06 92 GLY A N 1
ATOM 735 C CA . GLY A 1 92 ? 20.410 6.938 -1.772 1.00 87.06 92 GLY A CA 1
ATOM 736 C C . GLY A 1 92 ? 20.127 6.610 -3.245 1.00 87.06 92 GLY A C 1
ATOM 737 O O . GLY A 1 92 ? 20.521 5.536 -3.715 1.00 87.06 92 GLY A O 1
ATOM 738 N N . LYS A 1 93 ? 19.471 7.514 -3.988 1.00 91.19 93 LYS A N 1
ATOM 739 C CA . LYS A 1 93 ? 18.915 7.255 -5.329 1.00 91.19 93 LYS A CA 1
ATOM 740 C C . LYS A 1 93 ? 19.944 6.784 -6.359 1.00 91.19 93 LYS A C 1
ATOM 742 O O . LYS A 1 93 ? 19.706 5.820 -7.091 1.00 91.19 93 LYS A O 1
ATOM 747 N N . TRP A 1 94 ? 21.133 7.388 -6.352 1.00 90.31 94 TRP A N 1
ATOM 748 C CA . TRP A 1 94 ? 22.171 7.158 -7.365 1.00 90.31 94 TRP A CA 1
ATOM 749 C C . TRP A 1 94 ? 22.812 5.768 -7.313 1.00 90.31 94 TRP A C 1
ATOM 751 O O . TRP A 1 94 ? 23.417 5.329 -8.286 1.00 90.31 94 TRP A O 1
ATOM 761 N N . LYS A 1 95 ? 22.651 5.024 -6.209 1.00 89.06 95 LYS A N 1
ATOM 762 C CA . LYS A 1 95 ? 23.110 3.625 -6.130 1.00 89.06 95 LYS A CA 1
ATOM 763 C C . LYS A 1 95 ? 22.269 2.680 -6.994 1.00 89.06 95 LYS A C 1
ATOM 765 O O . LYS A 1 95 ? 22.713 1.579 -7.313 1.00 89.06 95 LYS A O 1
ATOM 770 N N . ARG A 1 96 ? 21.026 3.063 -7.301 1.00 86.06 96 ARG A N 1
ATOM 771 C CA . ARG A 1 96 ? 20.008 2.181 -7.896 1.00 86.06 96 ARG A CA 1
ATOM 772 C C . ARG A 1 96 ? 19.510 2.667 -9.256 1.00 86.06 96 ARG A C 1
ATOM 774 O O . ARG A 1 96 ? 18.999 1.858 -10.031 1.00 86.06 96 ARG A O 1
ATOM 781 N N . PHE A 1 97 ? 19.657 3.957 -9.537 1.00 92.25 97 PHE A N 1
ATOM 782 C CA . PHE A 1 97 ? 19.059 4.618 -10.688 1.00 92.25 97 PHE A CA 1
ATOM 783 C C . PHE A 1 97 ? 20.004 5.664 -11.290 1.00 92.25 97 PHE A C 1
ATOM 785 O O . PHE A 1 97 ? 20.728 6.343 -10.563 1.00 92.25 97 PHE A O 1
ATOM 792 N N . VAL A 1 98 ? 19.970 5.801 -12.617 1.00 92.50 98 VAL A N 1
ATOM 793 C CA . VAL A 1 98 ? 20.684 6.849 -13.375 1.00 92.50 98 VAL A CA 1
ATOM 794 C C . VAL A 1 98 ? 19.847 8.114 -13.555 1.00 92.50 98 VAL A C 1
ATOM 796 O O . VAL A 1 98 ? 20.395 9.189 -13.774 1.00 92.50 98 VAL A O 1
ATOM 799 N N . ALA A 1 99 ? 18.526 7.988 -13.453 1.00 91.88 99 ALA A N 1
ATOM 800 C CA . ALA A 1 99 ? 17.553 9.074 -13.432 1.00 91.88 99 ALA A CA 1
ATOM 801 C C . ALA A 1 99 ? 16.262 8.569 -12.765 1.00 91.88 99 ALA A C 1
ATOM 803 O O . ALA A 1 99 ? 16.113 7.366 -12.540 1.00 91.88 99 ALA A O 1
ATOM 804 N N . ASN A 1 100 ? 15.321 9.461 -12.450 1.00 91.25 100 ASN A N 1
ATOM 805 C CA . ASN A 1 100 ? 14.062 9.079 -11.805 1.00 91.25 100 ASN A CA 1
ATOM 806 C C . ASN A 1 100 ? 13.304 8.042 -12.653 1.00 91.25 100 ASN A C 1
ATOM 808 O O . ASN A 1 100 ? 13.010 8.280 -13.824 1.00 91.25 100 ASN A O 1
ATOM 812 N N . GLY A 1 101 ? 13.044 6.863 -12.083 1.00 88.00 101 GLY A N 1
ATOM 813 C CA . GLY A 1 101 ? 12.429 5.738 -12.797 1.00 88.00 101 GLY A CA 1
ATOM 814 C C . GLY A 1 101 ? 13.338 4.996 -13.788 1.00 88.00 101 GLY A C 1
ATOM 815 O O . GLY A 1 101 ? 12.882 4.042 -14.414 1.00 88.00 101 GLY A O 1
ATOM 816 N N . GLN A 1 102 ? 14.613 5.377 -13.934 1.00 90.88 102 GLN A N 1
ATOM 817 C CA . GLN A 1 102 ? 15.566 4.727 -14.842 1.00 90.88 102 GLN A CA 1
ATOM 818 C C . GLN A 1 102 ? 16.647 3.968 -14.061 1.00 90.88 102 GLN A C 1
ATOM 820 O O . GLN A 1 102 ? 17.517 4.597 -13.449 1.00 90.88 102 GLN A O 1
ATOM 825 N N . PRO A 1 103 ? 16.600 2.625 -14.025 1.00 90.56 103 PRO A N 1
ATOM 826 C CA . PRO A 1 103 ? 17.524 1.810 -13.238 1.00 90.56 103 PRO A CA 1
ATOM 827 C C . PRO A 1 103 ? 18.969 1.921 -13.750 1.00 90.56 103 PRO A C 1
ATOM 829 O O . PRO A 1 103 ? 19.205 2.205 -14.923 1.00 90.56 103 PRO A O 1
ATOM 832 N N . THR A 1 104 ? 19.944 1.657 -12.878 1.00 90.50 104 THR A N 1
ATOM 833 C CA . THR A 1 104 ? 21.352 1.527 -13.282 1.00 90.50 104 THR A CA 1
ATOM 834 C C . THR A 1 104 ? 21.590 0.341 -14.211 1.00 90.50 104 THR A C 1
ATOM 836 O O . THR A 1 104 ? 20.870 -0.660 -14.186 1.00 90.50 104 THR A O 1
ATOM 839 N N . GLU A 1 105 ? 22.629 0.451 -15.039 1.00 85.56 105 GLU A N 1
ATOM 840 C CA . GLU A 1 105 ? 23.008 -0.594 -15.986 1.00 85.56 105 GLU A CA 1
ATOM 841 C C . GLU A 1 105 ? 23.287 -1.924 -15.260 1.00 85.56 105 GLU A C 1
ATOM 843 O O . GLU A 1 105 ? 23.929 -1.964 -14.210 1.00 85.56 105 GLU A O 1
ATOM 848 N N . GLY A 1 106 ? 22.744 -3.021 -15.794 1.00 82.56 106 GLY A N 1
ATOM 849 C CA . GLY A 1 106 ? 22.827 -4.356 -15.189 1.00 82.56 106 GLY A CA 1
ATOM 850 C C . GLY A 1 106 ? 21.730 -4.680 -14.166 1.00 82.56 106 GLY A C 1
ATOM 851 O O . GLY A 1 106 ? 21.537 -5.853 -13.841 1.00 82.56 106 GLY A O 1
ATOM 852 N N . ARG A 1 107 ? 20.950 -3.697 -13.698 1.00 86.25 107 ARG A N 1
ATOM 853 C CA . ARG A 1 107 ? 19.780 -3.953 -12.848 1.00 86.25 107 ARG A CA 1
ATOM 854 C C . ARG A 1 107 ? 18.586 -4.385 -13.702 1.00 86.25 107 ARG A C 1
ATOM 856 O O . ARG A 1 107 ? 18.255 -3.741 -14.691 1.00 86.25 107 ARG A O 1
ATOM 863 N N . GLN A 1 108 ? 17.918 -5.460 -13.293 1.00 83.44 108 GLN A N 1
ATOM 864 C CA . GLN A 1 108 ? 16.691 -5.961 -13.923 1.00 83.44 108 GLN A CA 1
ATOM 865 C C . GLN A 1 108 ? 15.505 -5.719 -12.978 1.00 83.44 108 GLN A C 1
ATOM 867 O O . GLN A 1 108 ? 15.161 -6.610 -12.194 1.00 83.44 108 GLN A O 1
ATOM 872 N N . PRO A 1 109 ? 14.931 -4.501 -12.958 1.00 86.00 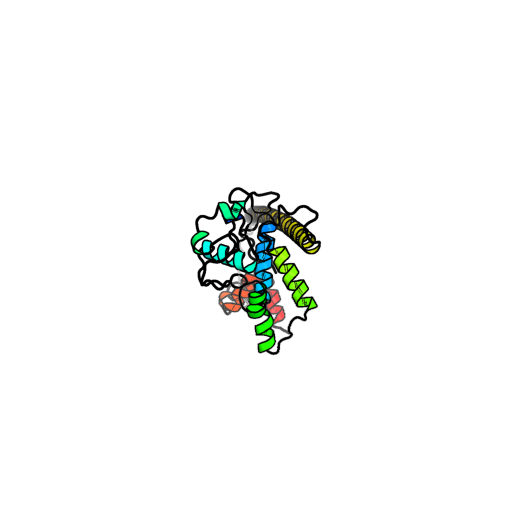109 PRO A N 1
ATOM 873 C CA . PRO A 1 109 ? 13.803 -4.198 -12.090 1.00 86.00 109 PRO A CA 1
ATOM 874 C C . PRO A 1 109 ? 12.562 -4.987 -12.504 1.00 86.00 109 PRO A C 1
ATOM 876 O O . PRO A 1 109 ? 12.305 -5.215 -13.686 1.00 86.00 109 PRO A O 1
ATOM 879 N N . TRP A 1 110 ? 11.776 -5.385 -11.509 1.00 88.31 110 TRP A N 1
ATOM 880 C CA . TRP A 1 110 ? 10.525 -6.097 -11.734 1.00 88.31 110 TRP A CA 1
ATOM 881 C C . TRP A 1 110 ? 9.380 -5.106 -11.873 1.00 88.31 110 TRP A C 1
ATOM 883 O O . TRP A 1 110 ? 8.973 -4.476 -10.892 1.00 88.31 110 TRP A O 1
ATOM 893 N N . THR A 1 111 ? 8.848 -5.021 -13.089 1.00 91.25 111 THR A N 1
ATOM 894 C CA . THR A 1 111 ? 7.687 -4.187 -13.416 1.00 91.25 111 THR A CA 1
ATOM 895 C C . THR A 1 111 ? 6.421 -4.686 -12.722 1.00 91.25 111 THR A C 1
ATOM 897 O O . THR A 1 111 ? 6.314 -5.860 -12.353 1.00 91.25 111 THR A O 1
ATOM 900 N N . PHE A 1 112 ? 5.410 -3.818 -12.617 1.00 92.75 112 PHE A N 1
ATOM 901 C CA . PHE A 1 112 ? 4.086 -4.177 -12.098 1.00 92.75 112 PHE A CA 1
ATOM 902 C C . PHE A 1 112 ? 3.526 -5.471 -12.707 1.00 92.75 112 PHE A C 1
ATOM 904 O O . PHE A 1 112 ? 3.098 -6.374 -11.993 1.00 92.75 112 PHE A O 1
ATOM 911 N N . ASN A 1 113 ? 3.541 -5.569 -14.039 1.00 92.56 113 ASN A N 1
ATOM 912 C CA . ASN A 1 113 ? 2.917 -6.679 -14.757 1.00 92.56 113 ASN A CA 1
ATOM 913 C C . ASN A 1 113 ? 3.686 -7.988 -14.549 1.00 92.56 113 ASN A C 1
ATOM 915 O O . ASN A 1 113 ? 3.073 -9.041 -14.416 1.00 92.56 113 ASN A O 1
ATOM 919 N N . GLN A 1 114 ? 5.019 -7.926 -14.461 1.00 92.62 114 GLN A N 1
ATOM 920 C CA . GLN A 1 114 ? 5.834 -9.094 -14.115 1.00 92.62 114 GLN A CA 1
ATOM 921 C C . GLN A 1 114 ? 5.539 -9.577 -12.694 1.00 92.62 114 GLN A C 1
ATOM 923 O O . GLN A 1 114 ? 5.410 -10.778 -12.479 1.00 92.62 114 GLN A O 1
ATOM 928 N N . ARG A 1 115 ? 5.369 -8.653 -11.738 1.00 93.81 115 ARG A N 1
ATOM 929 C CA . ARG A 1 115 ? 4.954 -8.994 -10.370 1.00 93.81 115 ARG A CA 1
ATOM 930 C C . ARG A 1 115 ? 3.565 -9.625 -10.353 1.00 93.81 115 ARG A C 1
ATOM 932 O O . ARG A 1 115 ? 3.380 -10.625 -9.672 1.00 93.81 115 ARG A O 1
ATOM 939 N N . PHE A 1 116 ? 2.605 -9.077 -11.100 1.00 94.00 116 PHE A N 1
ATOM 940 C CA . PHE A 1 116 ? 1.249 -9.631 -11.198 1.00 94.00 116 PHE A CA 1
ATOM 941 C C . PHE A 1 116 ? 1.264 -11.058 -11.758 1.00 94.00 116 PHE A C 1
ATOM 943 O O . PHE A 1 116 ? 0.647 -11.967 -11.199 1.00 94.00 116 PHE A O 1
ATOM 950 N N . GLU A 1 117 ? 2.023 -11.270 -12.831 1.00 93.69 117 GLU A N 1
ATOM 951 C CA . GLU A 1 117 ? 2.160 -12.581 -13.453 1.00 93.69 117 GLU A CA 1
ATOM 952 C C . GLU A 1 117 ? 2.862 -13.587 -12.528 1.00 93.69 117 GLU A C 1
ATOM 954 O O . GLU A 1 117 ? 2.395 -14.713 -12.389 1.00 93.69 117 GLU A O 1
ATOM 959 N N . ASP A 1 118 ? 3.943 -13.207 -11.848 1.00 92.56 118 ASP A N 1
ATOM 960 C CA . ASP A 1 118 ? 4.683 -14.115 -10.960 1.00 92.56 118 ASP A CA 1
ATOM 961 C C . ASP A 1 118 ? 3.948 -14.406 -9.643 1.00 92.56 118 ASP A C 1
ATOM 963 O O . ASP A 1 118 ? 3.921 -15.550 -9.186 1.00 92.56 118 ASP A O 1
ATOM 967 N N . ALA A 1 119 ? 3.329 -13.391 -9.035 1.00 91.62 119 ALA A N 1
ATOM 968 C CA . ALA A 1 119 ? 2.709 -13.515 -7.721 1.00 91.62 119 ALA A CA 1
ATOM 969 C C . ALA A 1 119 ? 1.268 -14.039 -7.784 1.00 91.62 119 ALA A C 1
ATOM 971 O O . ALA A 1 119 ? 0.853 -14.736 -6.860 1.00 91.62 119 ALA A O 1
ATOM 972 N N . ILE A 1 120 ? 0.497 -13.722 -8.832 1.00 92.44 120 ILE A N 1
ATOM 973 C CA . ILE A 1 120 ? -0.954 -13.982 -8.871 1.00 92.44 120 ILE A CA 1
ATOM 974 C C . ILE A 1 120 ? -1.317 -14.936 -10.015 1.00 92.44 120 ILE A C 1
ATOM 976 O O . ILE A 1 120 ? -1.752 -16.063 -9.757 1.00 92.44 120 ILE A O 1
ATOM 980 N N . GLN A 1 121 ? -1.130 -14.531 -11.274 1.00 92.50 121 GLN A N 1
ATOM 981 C CA . GLN A 1 121 ? -1.662 -15.292 -12.416 1.00 92.50 121 GLN A CA 1
ATOM 982 C C . GLN A 1 121 ? -0.910 -16.596 -12.699 1.00 92.50 121 GLN A C 1
ATOM 984 O O . GLN A 1 121 ? -1.519 -17.655 -12.871 1.00 92.50 121 GLN A O 1
ATOM 989 N N . GLY A 1 122 ? 0.418 -16.559 -12.703 1.00 92.31 122 GLY A N 1
ATOM 990 C CA . GLY A 1 122 ? 1.281 -17.714 -12.932 1.00 92.31 122 GLY A CA 1
ATOM 991 C C . GLY A 1 122 ? 1.032 -18.849 -11.931 1.00 92.31 122 GLY A C 1
ATOM 992 O O . GLY A 1 122 ? 0.836 -19.992 -12.358 1.00 92.31 122 GLY A O 1
ATOM 993 N N . PRO A 1 123 ? 0.983 -18.581 -10.611 1.00 90.81 123 PRO A N 1
ATOM 994 C CA . PRO A 1 123 ? 0.625 -19.576 -9.604 1.00 90.81 123 PRO A CA 1
ATOM 995 C C . PRO A 1 123 ? -0.767 -20.183 -9.810 1.00 90.81 123 PRO A C 1
ATOM 997 O O . PRO A 1 123 ? -0.904 -21.404 -9.699 1.00 90.81 123 PRO A O 1
ATOM 1000 N N . ARG A 1 124 ? -1.778 -19.376 -10.165 1.00 90.31 124 ARG A N 1
ATOM 1001 C CA . ARG A 1 124 ? -3.139 -19.859 -10.474 1.00 90.31 124 ARG A CA 1
ATOM 1002 C C . ARG A 1 124 ? -3.135 -20.805 -11.671 1.00 90.31 124 ARG A C 1
ATOM 1004 O O . ARG A 1 124 ? -3.625 -21.930 -11.560 1.00 90.31 124 ARG A O 1
ATOM 1011 N N . ARG A 1 125 ? -2.455 -20.418 -12.755 1.00 91.06 125 ARG A N 1
ATOM 1012 C CA . ARG A 1 125 ? -2.306 -21.235 -13.969 1.00 91.06 125 ARG A CA 1
ATOM 1013 C C . ARG A 1 125 ? -1.628 -22.575 -13.680 1.00 91.06 125 ARG A C 1
ATOM 1015 O O . ARG A 1 125 ? -2.104 -23.623 -14.108 1.00 91.06 125 ARG A O 1
ATOM 1022 N N . ARG A 1 126 ? -0.530 -22.565 -12.914 1.00 88.81 126 ARG A N 1
ATOM 1023 C CA . ARG A 1 126 ? 0.234 -23.781 -12.569 1.00 88.81 126 ARG A CA 1
ATOM 1024 C C . ARG A 1 126 ? -0.543 -24.735 -11.665 1.00 88.81 126 ARG A C 1
ATOM 1026 O O . ARG A 1 126 ? -0.381 -25.945 -11.783 1.00 88.81 126 ARG A O 1
ATOM 1033 N N . ARG A 1 127 ? -1.379 -24.208 -10.766 1.00 84.44 127 ARG A N 1
ATOM 1034 C CA . ARG A 1 127 ? -2.175 -25.008 -9.822 1.00 84.44 127 ARG A CA 1
ATOM 1035 C C . ARG A 1 127 ? -3.517 -25.476 -10.393 1.00 84.44 127 ARG A C 1
ATOM 1037 O O . ARG A 1 127 ? -4.288 -26.072 -9.649 1.00 84.44 127 ARG A O 1
ATOM 1044 N N . LYS A 1 128 ? -3.793 -25.228 -11.683 1.00 77.50 128 LYS A N 1
ATOM 1045 C CA . LYS A 1 128 ? -5.121 -25.414 -12.304 1.00 77.50 128 LYS A CA 1
ATOM 1046 C C . LYS A 1 128 ? -6.237 -24.706 -11.517 1.00 77.50 128 LYS A C 1
ATOM 1048 O O . LYS A 1 128 ? -7.367 -25.184 -11.483 1.00 77.50 128 LYS A O 1
ATOM 1053 N N . GLY A 1 129 ? -5.893 -23.613 -10.836 1.00 73.62 129 GLY A N 1
ATOM 1054 C CA . GLY A 1 129 ? -6.873 -22.731 -10.221 1.00 73.62 129 GLY A CA 1
ATOM 1055 C C . GLY A 1 129 ? -7.533 -21.856 -11.281 1.00 73.62 129 GLY A C 1
ATOM 1056 O O . GLY A 1 129 ? -7.038 -21.765 -12.406 1.00 73.62 129 GLY A O 1
ATOM 1057 N N . ASP A 1 130 ? -8.623 -21.196 -10.902 1.00 79.75 130 ASP A N 1
ATOM 1058 C CA . ASP A 1 130 ? -9.289 -20.235 -11.774 1.00 79.75 130 ASP A CA 1
ATOM 1059 C C . ASP A 1 130 ? -8.382 -19.007 -11.965 1.00 79.75 130 ASP A C 1
ATOM 1061 O O . ASP A 1 130 ? -8.000 -18.321 -11.001 1.00 79.75 130 ASP A O 1
ATOM 1065 N N . THR A 1 131 ? -7.927 -18.810 -13.202 1.00 87.75 131 THR A N 1
ATOM 1066 C CA . THR A 1 131 ? -7.135 -17.643 -13.602 1.00 87.75 131 THR A CA 1
ATOM 1067 C C . THR A 1 131 ? -8.073 -16.480 -13.839 1.00 87.75 131 THR A C 1
ATOM 1069 O O . THR A 1 131 ? -9.125 -16.673 -14.440 1.00 87.75 131 THR A O 1
ATOM 1072 N N . MET A 1 132 ? -7.660 -15.278 -13.443 1.00 89.94 132 MET A N 1
ATOM 1073 C CA . MET A 1 132 ? -8.448 -14.087 -13.747 1.00 89.94 132 MET A CA 1
ATOM 1074 C C . MET A 1 132 ? -8.526 -13.925 -15.264 1.00 89.94 132 MET A C 1
ATOM 1076 O O . MET A 1 132 ? -7.504 -14.057 -15.949 1.00 89.94 132 MET A O 1
ATOM 1080 N N . ASP A 1 133 ? -9.715 -13.646 -15.791 1.00 92.12 133 ASP A N 1
ATOM 1081 C CA . ASP A 1 133 ? -9.847 -13.296 -17.203 1.00 92.12 133 ASP A CA 1
ATOM 1082 C C . ASP A 1 133 ? -9.209 -11.921 -17.481 1.00 92.12 133 ASP A C 1
ATOM 1084 O O . ASP A 1 133 ? -8.702 -11.244 -16.580 1.00 92.12 133 ASP A O 1
ATOM 1088 N N . GLU A 1 134 ? -9.170 -11.503 -18.745 1.00 91.69 134 GLU A N 1
ATOM 1089 C CA . GLU A 1 134 ? -8.559 -10.224 -19.123 1.00 91.69 134 GLU A CA 1
ATOM 1090 C C . GLU A 1 134 ? -9.257 -9.030 -18.458 1.00 91.69 134 GLU A C 1
ATOM 1092 O O . GLU A 1 134 ? -8.599 -8.100 -17.991 1.00 91.69 134 GLU A O 1
ATOM 1097 N N . ARG A 1 135 ? -10.589 -9.065 -18.366 1.00 92.88 135 ARG A N 1
ATOM 1098 C CA . ARG A 1 135 ? -11.378 -7.970 -17.802 1.00 92.88 135 ARG A CA 1
ATOM 1099 C C . ARG A 1 135 ? -11.142 -7.846 -16.301 1.00 92.88 135 ARG A C 1
ATOM 1101 O O . ARG A 1 135 ? -10.924 -6.740 -15.813 1.00 92.88 135 ARG A O 1
ATOM 1108 N N . GLU A 1 136 ? -11.182 -8.961 -15.584 1.00 92.06 136 GLU A N 1
ATOM 1109 C CA . GLU A 1 136 ? -10.916 -9.033 -14.151 1.00 92.06 136 GLU A CA 1
ATOM 1110 C C . GLU A 1 136 ? -9.467 -8.643 -13.847 1.00 92.06 136 GLU A C 1
ATOM 1112 O O . GLU A 1 136 ? -9.230 -7.809 -12.974 1.00 92.06 136 GLU A O 1
ATOM 1117 N N . SER A 1 137 ? -8.504 -9.170 -14.612 1.00 92.81 137 SER A N 1
ATOM 1118 C CA . SER A 1 137 ? -7.084 -8.833 -14.459 1.00 92.81 137 SER A CA 1
ATOM 1119 C C . SER A 1 137 ? -6.840 -7.338 -14.647 1.00 92.81 137 SER A C 1
ATOM 1121 O O . SER A 1 137 ? -6.128 -6.730 -13.847 1.00 92.81 137 SER A O 1
ATOM 1123 N N . ASN A 1 138 ? -7.445 -6.733 -15.673 1.00 92.00 138 ASN A N 1
ATOM 1124 C CA . ASN A 1 138 ? -7.310 -5.305 -15.943 1.00 92.00 138 ASN A CA 1
ATOM 1125 C C . ASN A 1 138 ? -7.941 -4.467 -14.829 1.00 92.00 138 ASN A C 1
ATOM 1127 O O . ASN A 1 138 ? -7.262 -3.602 -14.282 1.00 92.00 138 ASN A O 1
ATOM 1131 N N . ALA A 1 139 ? -9.175 -4.780 -14.422 1.00 90.75 139 ALA A N 1
ATOM 1132 C CA . ALA A 1 139 ? -9.855 -4.074 -13.337 1.00 90.75 139 ALA A CA 1
ATOM 1133 C C . ALA A 1 139 ? -9.081 -4.166 -12.011 1.00 90.75 139 ALA A C 1
ATOM 1135 O O . ALA A 1 139 ? -8.953 -3.180 -11.288 1.00 90.75 139 ALA A O 1
ATOM 1136 N N . PHE A 1 140 ? -8.519 -5.337 -11.705 1.00 91.31 140 PHE A N 1
ATOM 1137 C CA . PHE A 1 140 ? -7.681 -5.532 -10.529 1.00 91.31 140 PHE A CA 1
ATOM 1138 C C . PHE A 1 140 ? -6.384 -4.717 -10.606 1.00 91.31 140 PHE A C 1
ATOM 1140 O O . PHE A 1 140 ? -6.035 -4.008 -9.662 1.00 91.31 140 PHE A O 1
ATOM 1147 N N . CYS A 1 141 ? -5.669 -4.789 -11.730 1.00 91.75 141 CYS A N 1
ATOM 1148 C CA . CYS A 1 141 ? -4.423 -4.050 -11.909 1.00 91.75 141 CYS A CA 1
ATOM 1149 C C . CYS A 1 141 ? -4.650 -2.533 -11.857 1.00 91.75 141 CYS A C 1
ATOM 1151 O O . CYS A 1 141 ? -3.837 -1.818 -11.277 1.00 91.75 141 CYS A O 1
ATOM 1153 N N . GLU A 1 142 ? -5.740 -2.038 -12.444 1.00 90.69 142 GLU A N 1
ATOM 1154 C CA . GLU A 1 142 ? -6.149 -0.634 -12.360 1.00 90.69 142 GLU A CA 1
ATOM 1155 C C . GLU A 1 142 ? -6.447 -0.224 -10.920 1.00 90.69 142 GLU A C 1
ATOM 1157 O O . GLU A 1 142 ? -5.873 0.754 -10.446 1.00 90.69 142 GLU A O 1
ATOM 1162 N N . LEU A 1 143 ? -7.244 -1.014 -10.192 1.00 89.38 143 LEU A N 1
ATOM 1163 C CA . LEU A 1 143 ? -7.549 -0.762 -8.784 1.00 89.38 143 LEU A CA 1
ATOM 1164 C C . LEU A 1 143 ? -6.277 -0.649 -7.937 1.00 89.38 143 LEU A C 1
ATOM 1166 O O . LEU A 1 143 ? -6.132 0.293 -7.161 1.00 89.38 143 LEU A O 1
ATOM 1170 N N . ILE A 1 144 ? -5.346 -1.594 -8.080 1.00 91.19 144 ILE A N 1
ATOM 1171 C CA . ILE A 1 144 ? -4.103 -1.584 -7.302 1.00 91.19 144 ILE A CA 1
ATOM 1172 C C . ILE A 1 144 ? -3.222 -0.390 -7.681 1.00 91.19 144 ILE A C 1
ATOM 1174 O O . ILE A 1 144 ? -2.674 0.252 -6.789 1.00 91.19 144 ILE A O 1
ATOM 1178 N N . ARG A 1 145 ? -3.092 -0.059 -8.973 1.00 89.88 145 ARG A N 1
ATOM 1179 C CA . ARG A 1 145 ? -2.327 1.125 -9.401 1.00 89.88 145 ARG A CA 1
ATOM 1180 C C . ARG A 1 145 ? -2.943 2.419 -8.891 1.00 89.88 145 ARG A C 1
ATOM 1182 O O . ARG A 1 145 ? -2.201 3.334 -8.562 1.00 89.88 145 ARG A O 1
ATOM 1189 N N . ASP A 1 146 ? -4.267 2.490 -8.821 1.00 85.38 146 ASP A N 1
ATOM 1190 C CA . ASP A 1 146 ? -4.983 3.631 -8.263 1.00 85.38 146 ASP A CA 1
ATOM 1191 C C . ASP A 1 146 ? -4.752 3.776 -6.762 1.00 85.38 146 ASP A C 1
ATOM 1193 O O . ASP A 1 146 ? -4.400 4.857 -6.296 1.00 85.38 146 ASP A O 1
ATOM 1197 N N . ILE A 1 147 ? -4.888 2.683 -6.015 1.00 86.88 147 ILE A N 1
ATOM 1198 C CA . ILE A 1 147 ? -4.694 2.670 -4.563 1.00 86.88 147 ILE A CA 1
ATOM 1199 C C . ILE A 1 147 ? -3.235 2.976 -4.182 1.00 86.88 147 ILE A C 1
ATOM 1201 O O . ILE A 1 147 ? -2.989 3.664 -3.193 1.00 86.88 147 ILE A O 1
ATOM 1205 N N . LEU A 1 148 ? -2.265 2.483 -4.958 1.00 88.38 148 LEU A N 1
ATOM 1206 C CA . LEU A 1 148 ? -0.830 2.603 -4.679 1.00 88.38 148 LEU A CA 1
ATOM 1207 C C . LEU A 1 148 ? -0.170 3.793 -5.393 1.00 88.38 148 LEU A C 1
ATOM 1209 O O . LEU A 1 148 ? 0.979 3.710 -5.823 1.00 88.38 148 LEU A O 1
ATOM 1213 N N . LYS A 1 149 ? -0.863 4.925 -5.529 1.00 85.75 149 LYS A N 1
ATOM 1214 C CA . LYS A 1 149 ? -0.241 6.159 -6.039 1.00 85.75 149 LYS A CA 1
ATOM 1215 C C . LYS A 1 149 ? 0.584 6.840 -4.951 1.00 85.75 149 LYS A C 1
ATOM 1217 O O . LYS A 1 149 ? 0.186 6.869 -3.794 1.00 85.75 149 LYS A O 1
ATOM 1222 N N . PHE A 1 150 ? 1.722 7.433 -5.323 1.00 83.25 150 PHE A N 1
ATOM 1223 C CA . PHE A 1 150 ? 2.623 8.099 -4.371 1.00 83.25 150 PHE A CA 1
ATOM 1224 C C . PHE A 1 150 ? 1.986 9.305 -3.658 1.00 83.25 150 PHE A C 1
ATOM 1226 O O . PHE A 1 150 ? 2.302 9.545 -2.501 1.00 83.25 150 PHE A O 1
ATOM 1233 N N . ARG A 1 151 ? 1.082 10.046 -4.314 1.00 74.12 151 ARG A N 1
ATOM 1234 C CA . ARG A 1 151 ? 0.331 11.167 -3.718 1.00 74.12 151 ARG A CA 1
ATOM 1235 C C . ARG A 1 151 ? -1.166 11.047 -4.018 1.00 74.12 151 ARG A C 1
ATOM 1237 O O . ARG A 1 151 ? -1.637 11.668 -4.967 1.00 74.12 151 ARG A O 1
ATOM 1244 N N . PRO A 1 152 ? -1.941 10.296 -3.230 1.00 57.97 152 PRO A N 1
ATOM 1245 C CA . PRO A 1 152 ? -3.390 10.259 -3.405 1.00 57.97 152 PRO A CA 1
ATOM 1246 C C . PRO A 1 152 ? -4.067 11.500 -2.787 1.00 57.97 152 PRO A C 1
ATOM 1248 O O . PRO A 1 152 ? -5.069 11.970 -3.316 1.00 57.97 152 PRO A O 1
ATOM 1251 N N . ALA A 1 153 ? -3.501 12.089 -1.722 1.00 55.03 153 ALA A N 1
ATOM 1252 C CA . ALA A 1 153 ? -4.090 13.235 -1.013 1.00 55.03 153 ALA A CA 1
ATOM 1253 C C . ALA A 1 153 ? -4.041 14.563 -1.797 1.00 55.03 153 ALA A C 1
ATOM 1255 O O . ALA A 1 153 ? -4.914 15.409 -1.621 1.00 55.03 153 ALA A O 1
ATOM 1256 N N . ASN A 1 154 ? -3.055 14.725 -2.688 1.00 52.16 154 ASN A N 1
ATOM 1257 C CA . ASN A 1 154 ? -2.885 15.925 -3.520 1.00 52.16 154 ASN A CA 1
ATOM 1258 C C . ASN A 1 154 ? -3.422 15.746 -4.948 1.00 52.16 154 ASN A C 1
ATOM 1260 O O . ASN A 1 154 ? -3.194 16.611 -5.794 1.00 52.16 154 ASN A O 1
ATOM 1264 N N . MET A 1 155 ? -4.126 14.644 -5.235 1.00 50.94 155 MET A N 1
ATOM 1265 C CA . MET A 1 155 ? -4.836 14.515 -6.505 1.00 50.94 155 MET A CA 1
ATOM 1266 C C . MET A 1 155 ? -5.927 15.573 -6.579 1.00 50.94 155 MET A C 1
ATOM 1268 O O . MET A 1 155 ? -6.778 15.663 -5.686 1.00 50.94 155 MET A O 1
ATOM 1272 N N . ALA A 1 156 ? -5.936 16.338 -7.672 1.00 47.91 156 ALA A N 1
ATOM 1273 C CA . ALA A 1 156 ? -7.065 17.199 -7.980 1.00 47.91 156 ALA A CA 1
ATOM 1274 C C . ALA A 1 156 ? -8.358 16.357 -7.935 1.00 47.91 156 ALA A C 1
ATOM 1276 O O . ALA A 1 156 ? -8.331 15.196 -8.351 1.00 47.91 156 ALA A O 1
ATOM 1277 N N . PRO A 1 157 ? -9.506 16.900 -7.488 1.00 55.81 157 PRO A N 1
ATOM 1278 C CA . PRO A 1 157 ? -10.765 16.148 -7.423 1.00 55.81 157 PRO A CA 1
ATOM 1279 C C . PRO A 1 157 ? -11.164 15.461 -8.741 1.00 55.81 157 PRO A C 1
ATOM 1281 O O . PRO A 1 157 ? -11.949 14.521 -8.733 1.00 55.81 157 PRO A O 1
ATOM 1284 N N . GLN A 1 158 ? -10.621 15.925 -9.871 1.00 46.62 158 GLN A N 1
ATOM 1285 C CA . GLN A 1 158 ? -10.845 15.376 -11.209 1.00 46.62 158 GLN A CA 1
ATOM 1286 C C . GLN A 1 158 ? -10.002 14.127 -11.532 1.00 46.62 158 GLN A C 1
ATOM 1288 O O . GLN A 1 158 ? -10.352 13.391 -12.448 1.00 46.62 158 GLN A O 1
ATOM 1293 N N . GLU A 1 159 ? -8.918 13.870 -10.796 1.00 53.84 159 GLU A N 1
ATOM 1294 C CA . GLU A 1 159 ? -8.015 12.720 -10.996 1.00 53.84 159 GLU A CA 1
ATOM 1295 C C . GLU A 1 159 ? -8.310 11.553 -10.038 1.00 53.84 159 GLU A C 1
ATOM 1297 O O . GLU A 1 159 ? -7.736 10.467 -10.165 1.00 53.84 159 GLU A O 1
ATOM 1302 N N . GLN A 1 160 ? -9.222 11.759 -9.083 1.00 59.94 160 GLN A N 1
ATOM 1303 C CA . GLN A 1 160 ? -9.654 10.733 -8.141 1.00 59.94 160 GLN A CA 1
ATOM 1304 C C . GLN A 1 160 ? -10.681 9.822 -8.816 1.00 59.94 160 GLN A C 1
ATOM 1306 O O . GLN A 1 160 ? -11.761 10.261 -9.218 1.00 59.94 160 GLN A O 1
ATOM 1311 N N . THR A 1 161 ? -10.362 8.534 -8.947 1.00 63.91 161 THR A N 1
ATOM 1312 C CA . THR A 1 161 ? -11.300 7.576 -9.533 1.00 63.91 161 THR A CA 1
ATOM 1313 C C . THR A 1 161 ? -12.484 7.336 -8.588 1.00 63.91 161 THR A C 1
ATOM 1315 O O . THR A 1 161 ? -12.322 7.389 -7.362 1.00 63.91 161 THR A O 1
ATOM 1318 N N . PRO A 1 162 ? -13.694 7.056 -9.112 1.00 68.38 162 PRO A N 1
ATOM 1319 C CA . PRO A 1 162 ? -14.874 6.807 -8.281 1.00 68.38 162 PRO A CA 1
ATOM 1320 C C . PRO A 1 162 ? -14.649 5.718 -7.221 1.00 68.38 162 PRO A C 1
ATOM 1322 O O . PRO A 1 162 ? -15.125 5.842 -6.094 1.00 68.38 162 PRO A O 1
ATOM 1325 N N . SER A 1 163 ? -13.866 4.691 -7.559 1.00 63.66 163 SER A N 1
ATOM 1326 C CA . SER A 1 163 ? -13.477 3.610 -6.650 1.00 63.66 163 SER A CA 1
ATOM 1327 C C . SER A 1 163 ? -12.623 4.110 -5.480 1.00 63.66 163 SER A C 1
ATOM 1329 O O . SER A 1 163 ? -12.885 3.746 -4.334 1.00 63.66 163 SER A O 1
ATOM 1331 N N . MET A 1 164 ? -11.640 4.986 -5.732 1.00 67.12 164 MET A N 1
ATOM 1332 C CA . MET A 1 164 ? -10.833 5.592 -4.665 1.00 67.12 164 MET A CA 1
ATOM 1333 C C . MET A 1 164 ? -11.679 6.467 -3.739 1.00 67.12 164 MET A C 1
ATOM 1335 O O . MET A 1 164 ? -11.563 6.354 -2.520 1.00 67.12 164 MET A O 1
ATOM 1339 N N . LEU A 1 165 ? -12.575 7.287 -4.294 1.00 73.06 165 LEU A N 1
ATOM 1340 C CA . LEU A 1 165 ? -13.476 8.131 -3.502 1.00 73.06 165 LEU A CA 1
ATOM 1341 C C . LEU A 1 165 ? -14.376 7.306 -2.576 1.00 73.06 165 LEU A C 1
ATOM 1343 O O . LEU A 1 165 ? -14.554 7.656 -1.409 1.00 73.06 165 LEU A O 1
AT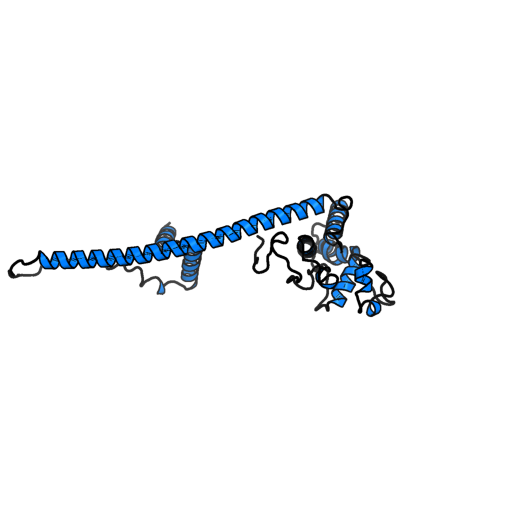OM 1347 N N . GLN A 1 166 ? -14.912 6.191 -3.076 1.00 75.06 166 GLN A N 1
ATOM 1348 C CA . GLN A 1 166 ? -15.717 5.277 -2.268 1.00 75.06 166 GLN A CA 1
ATOM 1349 C C . GLN A 1 166 ? -14.908 4.661 -1.125 1.00 75.06 166 GLN A C 1
ATOM 1351 O O . GLN A 1 166 ? -15.403 4.612 -0.000 1.00 75.06 166 GLN A O 1
ATOM 1356 N N . LEU A 1 167 ? -13.665 4.243 -1.378 1.00 75.38 167 LEU A N 1
ATOM 1357 C CA . LEU A 1 167 ? -12.792 3.686 -0.341 1.00 75.38 167 LEU A CA 1
ATOM 1358 C C . LEU A 1 167 ? -12.421 4.725 0.724 1.00 75.38 167 LEU A C 1
ATOM 1360 O O . LEU A 1 167 ? -12.489 4.417 1.913 1.00 75.38 167 LEU A O 1
ATOM 1364 N N . ILE A 1 168 ? -12.101 5.960 0.322 1.00 72.31 168 ILE A N 1
ATOM 1365 C CA . ILE A 1 168 ? -11.824 7.069 1.251 1.00 72.31 168 ILE A CA 1
ATOM 1366 C C . ILE A 1 168 ? -13.042 7.329 2.139 1.00 72.31 168 ILE A C 1
ATOM 1368 O O . ILE A 1 168 ? -12.923 7.378 3.364 1.00 72.31 168 ILE A O 1
ATOM 1372 N N . GLN A 1 169 ? -14.224 7.454 1.532 1.00 75.44 169 GLN A N 1
ATOM 1373 C CA . GLN A 1 169 ? -15.458 7.730 2.260 1.00 75.44 169 GLN A CA 1
ATOM 1374 C C . GLN A 1 169 ? -15.831 6.583 3.205 1.00 75.44 169 GLN A C 1
ATOM 1376 O O . GLN A 1 169 ? -16.245 6.818 4.343 1.00 75.44 169 GLN A O 1
ATOM 1381 N N . MET A 1 170 ? -15.652 5.340 2.756 1.00 77.00 170 MET A N 1
ATOM 1382 C CA . MET A 1 170 ? -15.892 4.159 3.573 1.00 77.00 170 MET A CA 1
ATOM 1383 C C . MET A 1 170 ? -14.944 4.130 4.776 1.00 77.00 170 MET A C 1
ATOM 1385 O O . MET A 1 170 ? -15.423 4.026 5.904 1.00 77.00 170 MET A O 1
ATOM 1389 N N . ASN A 1 171 ? -13.635 4.312 4.574 1.00 73.12 171 ASN A N 1
ATOM 1390 C CA . ASN A 1 171 ? -12.658 4.351 5.667 1.00 73.12 171 ASN A CA 1
ATOM 1391 C C . ASN A 1 171 ? -12.959 5.472 6.662 1.00 73.12 171 ASN A C 1
ATOM 1393 O O . ASN A 1 171 ? -12.956 5.230 7.868 1.00 73.12 171 ASN A O 1
ATOM 1397 N N . LYS A 1 172 ? -13.319 6.665 6.176 1.00 76.69 172 LYS A N 1
ATOM 1398 C CA . LYS A 1 172 ? -13.766 7.763 7.036 1.00 76.69 172 LYS A CA 1
ATOM 1399 C C . LYS A 1 172 ? -14.939 7.330 7.920 1.00 76.69 172 LYS A C 1
ATOM 1401 O O . LYS A 1 172 ? -14.821 7.381 9.142 1.00 76.69 172 LYS A O 1
ATOM 1406 N N . SER A 1 173 ? -16.015 6.812 7.324 1.00 74.62 173 SER A N 1
ATOM 1407 C CA . SER A 1 173 ? -17.199 6.371 8.079 1.00 74.62 173 SER A CA 1
ATOM 1408 C C . SER A 1 173 ? -16.885 5.265 9.095 1.00 74.62 173 SER A C 1
ATOM 1410 O O . SER A 1 173 ? -17.401 5.280 10.214 1.00 74.62 173 SER A O 1
ATOM 1412 N N . ILE A 1 174 ? -15.991 4.334 8.741 1.00 77.12 174 ILE A N 1
ATOM 1413 C CA . ILE A 1 174 ? -15.550 3.253 9.625 1.00 77.12 174 ILE A CA 1
ATOM 1414 C C . ILE A 1 174 ? -14.788 3.835 10.815 1.00 77.12 174 ILE A C 1
ATOM 1416 O O . ILE A 1 174 ? -15.107 3.492 11.950 1.00 77.12 174 ILE A O 1
ATOM 1420 N N . THR A 1 175 ? -13.829 4.736 10.583 1.00 70.94 175 THR A N 1
ATOM 1421 C CA . THR A 1 175 ? -13.042 5.340 11.672 1.00 70.94 175 THR A CA 1
ATOM 1422 C C . THR A 1 175 ? -13.880 6.212 12.602 1.00 70.94 175 THR A C 1
ATOM 1424 O O . THR A 1 175 ? -13.708 6.133 13.816 1.00 70.94 175 THR A O 1
ATOM 1427 N N . GLU A 1 176 ? -14.835 6.982 12.073 1.00 77.81 176 GLU A N 1
ATOM 1428 C CA . GLU A 1 176 ? -15.780 7.763 12.882 1.00 77.81 176 GLU A CA 1
ATOM 1429 C C . GLU A 1 176 ? -16.645 6.842 13.752 1.00 77.81 176 GLU A C 1
ATOM 1431 O O . GLU A 1 176 ? -16.771 7.049 14.961 1.00 77.81 176 GLU A O 1
ATOM 1436 N N . THR A 1 177 ? -17.173 5.767 13.160 1.00 77.75 177 THR A N 1
ATOM 1437 C CA . THR A 1 177 ? -17.962 4.762 13.883 1.00 77.75 177 THR A CA 1
ATOM 1438 C C . THR A 1 177 ? -17.126 4.084 14.971 1.00 77.75 177 THR A C 1
ATOM 1440 O O . THR A 1 177 ? -17.586 3.922 16.098 1.00 77.75 177 THR A O 1
ATOM 1443 N N . GLN A 1 178 ? -15.880 3.720 14.671 1.00 72.12 178 GLN A N 1
ATOM 1444 C CA . GLN A 1 178 ? -14.971 3.093 15.631 1.00 72.12 178 GLN A CA 1
ATOM 1445 C C . GLN A 1 178 ? -14.580 4.042 16.768 1.00 72.12 178 GLN A C 1
ATOM 1447 O O . GLN A 1 178 ? -14.563 3.617 17.921 1.00 72.12 178 GLN A O 1
ATOM 1452 N N . SER A 1 179 ? -14.330 5.322 16.476 1.00 74.44 179 SER A N 1
ATOM 1453 C CA . SER A 1 179 ? -14.062 6.345 17.493 1.00 74.44 179 SER A CA 1
ATOM 1454 C C . SER A 1 179 ? -15.256 6.519 18.438 1.00 74.44 179 SER A C 1
ATOM 1456 O O . SER A 1 179 ? -15.083 6.524 19.658 1.00 74.44 179 SER A O 1
ATOM 1458 N N . ALA A 1 180 ? -16.479 6.550 17.896 1.00 77.56 180 ALA A N 1
ATOM 1459 C CA . ALA A 1 180 ? -17.699 6.593 18.698 1.00 77.56 180 ALA A CA 1
ATOM 1460 C C . ALA A 1 180 ? -17.877 5.331 19.565 1.00 77.56 180 ALA A C 1
ATOM 1462 O O . ALA A 1 180 ? -18.243 5.437 20.737 1.00 77.56 180 ALA A O 1
ATOM 1463 N N . ILE A 1 181 ? -17.574 4.142 19.026 1.00 78.38 181 ILE A N 1
ATOM 1464 C CA . ILE A 1 181 ? -17.603 2.882 19.786 1.00 78.38 181 ILE A CA 1
ATOM 1465 C C . ILE A 1 181 ? -16.580 2.911 20.930 1.00 78.38 181 ILE A C 1
ATOM 1467 O O . ILE A 1 181 ? -16.927 2.556 22.055 1.00 78.38 181 ILE A O 1
ATOM 1471 N N . ALA A 1 182 ? -15.347 3.359 20.678 1.00 74.06 182 ALA A N 1
ATOM 1472 C CA . ALA A 1 182 ? -14.307 3.455 21.701 1.00 74.06 182 ALA A CA 1
ATOM 1473 C C . ALA A 1 182 ? -14.706 4.424 22.829 1.00 74.06 182 ALA A C 1
ATOM 1475 O O . ALA A 1 182 ? -14.593 4.087 24.008 1.00 74.06 182 ALA A O 1
ATOM 1476 N N . ALA A 1 183 ? -15.259 5.592 22.485 1.00 79.31 183 ALA A N 1
ATOM 1477 C CA . ALA A 1 183 ? -15.780 6.542 23.469 1.00 79.31 183 ALA A CA 1
ATOM 1478 C C . ALA A 1 183 ? -16.927 5.939 24.304 1.00 79.31 183 ALA A C 1
ATOM 1480 O O . ALA A 1 183 ? -16.967 6.096 25.526 1.00 79.31 183 ALA A O 1
ATOM 1481 N N . ALA A 1 184 ? -17.838 5.194 23.669 1.00 79.69 184 ALA A N 1
ATOM 1482 C CA . ALA A 1 184 ? -18.910 4.497 24.373 1.00 79.69 184 ALA A CA 1
ATOM 1483 C C . ALA A 1 184 ? -18.373 3.419 25.332 1.00 79.69 184 ALA A C 1
ATOM 1485 O O . ALA A 1 184 ? -18.888 3.281 26.441 1.00 79.69 184 ALA A O 1
ATOM 1486 N N . GLN A 1 185 ? -17.324 2.685 24.946 1.00 78.44 185 GLN A N 1
ATOM 1487 C CA . GLN A 1 185 ? -16.675 1.689 25.806 1.00 78.44 185 GLN A CA 1
ATOM 1488 C C . GLN A 1 185 ? -16.048 2.315 27.057 1.00 78.44 185 GLN A C 1
ATOM 1490 O O . GLN A 1 185 ? -16.231 1.774 28.147 1.00 78.44 185 GLN A O 1
ATOM 1495 N N . ILE A 1 186 ? -15.383 3.468 26.925 1.00 83.75 186 ILE A N 1
ATOM 1496 C CA . ILE A 1 186 ? -14.831 4.217 28.067 1.00 83.75 186 ILE A CA 1
ATOM 1497 C C . ILE A 1 186 ? -15.954 4.612 29.039 1.00 83.75 186 ILE A C 1
ATOM 1499 O O . ILE A 1 186 ? -15.883 4.298 30.227 1.00 83.75 186 ILE A O 1
ATOM 1503 N N . ASN A 1 187 ? -17.040 5.201 28.530 1.00 89.00 187 ASN A N 1
ATOM 1504 C CA . ASN A 1 187 ? -18.185 5.603 29.354 1.00 89.00 187 ASN A CA 1
ATOM 1505 C C . ASN A 1 187 ? -18.868 4.408 30.045 1.00 89.00 187 ASN A C 1
ATOM 1507 O O . ASN A 1 187 ? -19.306 4.505 31.197 1.00 89.00 187 ASN A O 1
ATOM 1511 N N . MET A 1 188 ? -18.965 3.264 29.360 1.00 83.38 188 MET A N 1
ATOM 1512 C CA . MET A 1 188 ? -19.484 2.030 29.955 1.00 83.38 188 MET A CA 1
ATOM 1513 C C . MET A 1 188 ? -18.581 1.527 31.086 1.00 83.38 188 MET A C 1
ATOM 1515 O O . MET A 1 188 ? -19.102 1.162 32.139 1.00 83.38 188 MET A O 1
ATOM 1519 N N . ALA A 1 189 ? -17.256 1.554 30.914 1.00 83.50 189 ALA A N 1
ATOM 1520 C CA . ALA A 1 189 ? -16.307 1.156 31.953 1.00 83.50 189 ALA A CA 1
ATOM 1521 C C . ALA A 1 189 ? -16.399 2.064 33.194 1.00 83.50 189 ALA A C 1
ATOM 1523 O O . ALA A 1 189 ? -16.455 1.573 34.323 1.00 83.50 189 ALA A O 1
ATOM 1524 N N . GLU A 1 190 ? -16.513 3.382 33.005 1.00 88.81 190 GLU A N 1
ATOM 1525 C CA . GLU A 1 190 ? -16.744 4.321 34.112 1.00 88.81 190 GLU A CA 1
ATOM 1526 C C . GLU A 1 190 ? -18.062 4.040 34.843 1.00 88.81 190 GLU A C 1
ATOM 1528 O O . GLU A 1 190 ? -18.133 4.078 36.075 1.00 88.81 190 GLU A O 1
ATOM 1533 N N . THR A 1 191 ? -19.119 3.734 34.090 1.00 90.00 191 THR A N 1
ATOM 1534 C CA . THR A 1 191 ? -20.432 3.406 34.656 1.00 90.00 191 THR A CA 1
ATOM 1535 C C . THR A 1 191 ? -20.374 2.110 35.462 1.00 90.00 191 THR A C 1
ATOM 1537 O O . THR A 1 191 ? -20.904 2.058 36.572 1.00 90.00 191 THR A O 1
ATOM 1540 N N . GLN A 1 192 ? -19.678 1.085 34.961 1.00 88.56 192 GLN A N 1
ATOM 1541 C CA . GLN A 1 192 ? -19.429 -0.155 35.700 1.00 88.56 192 GLN A CA 1
ATOM 1542 C C . GLN A 1 192 ? -18.660 0.103 37.001 1.00 88.56 192 GLN A C 1
ATOM 1544 O O . GLN A 1 192 ? -19.033 -0.449 38.036 1.00 88.56 192 GLN A O 1
ATOM 1549 N N . GLY A 1 193 ? -17.659 0.991 36.984 1.00 90.75 193 GLY A N 1
ATOM 1550 C CA . GLY A 1 193 ? -16.940 1.413 38.190 1.00 90.75 193 GLY A CA 1
ATOM 1551 C C . GLY A 1 193 ? -17.864 2.036 39.242 1.00 90.75 193 GLY A C 1
ATOM 1552 O O . GLY A 1 193 ? -17.854 1.622 40.402 1.00 90.75 193 GLY A O 1
ATOM 1553 N N . LYS A 1 194 ? -18.739 2.963 38.832 1.00 92.88 194 LYS A N 1
ATOM 1554 C CA . LYS A 1 194 ? -19.733 3.588 39.729 1.00 92.88 194 LYS A CA 1
ATOM 1555 C C . LYS A 1 194 ? -20.740 2.577 40.283 1.00 92.88 194 LYS A C 1
ATOM 1557 O O . LYS A 1 194 ? -21.123 2.656 41.454 1.00 92.88 194 LYS A O 1
ATOM 1562 N N . ILE A 1 195 ? -21.171 1.616 39.464 1.00 91.12 195 ILE A N 1
ATOM 1563 C CA . ILE A 1 195 ? -22.069 0.537 39.898 1.00 91.12 195 ILE A CA 1
ATOM 1564 C C . ILE A 1 195 ? -21.373 -0.343 40.940 1.00 91.12 195 ILE A C 1
ATOM 1566 O O . ILE A 1 195 ? -21.970 -0.619 41.979 1.00 91.12 195 ILE A O 1
ATOM 1570 N N . ALA A 1 196 ? -20.118 -0.737 40.710 1.00 87.50 196 ALA A N 1
ATOM 1571 C CA . ALA A 1 196 ? -19.346 -1.543 41.653 1.00 87.50 196 ALA A CA 1
ATOM 1572 C C . ALA A 1 196 ? -19.153 -0.820 42.998 1.00 87.50 196 ALA A C 1
ATOM 1574 O O . ALA A 1 196 ? -19.355 -1.413 44.059 1.00 87.50 196 ALA A O 1
ATOM 1575 N N . GLU A 1 197 ? -18.853 0.481 42.973 1.00 92.19 197 GLU A N 1
ATOM 1576 C CA . GLU A 1 197 ? -18.760 1.295 44.190 1.00 92.19 197 GLU A CA 1
ATOM 1577 C C . GLU A 1 197 ? -20.100 1.344 44.943 1.00 92.19 197 GLU A C 1
ATOM 1579 O O . GLU A 1 197 ? -20.154 1.186 46.165 1.00 92.19 197 GLU A O 1
ATOM 1584 N N . THR A 1 198 ? -21.206 1.501 44.211 1.00 93.06 198 THR A N 1
ATOM 1585 C CA . THR A 1 198 ? -22.558 1.498 44.787 1.00 93.06 198 THR A CA 1
ATOM 1586 C C . THR A 1 198 ? -22.896 0.145 45.416 1.00 93.06 198 THR A C 1
ATOM 1588 O O . THR A 1 198 ? -23.447 0.097 46.516 1.00 93.06 198 THR A O 1
ATOM 1591 N N . GLN A 1 199 ? -22.529 -0.961 44.763 1.00 90.19 199 GLN A N 1
ATOM 1592 C CA . GLN A 1 199 ? -22.701 -2.313 45.301 1.00 90.19 199 GLN A CA 1
ATOM 1593 C C . GLN A 1 199 ? -21.891 -2.526 46.584 1.00 90.19 199 GLN A C 1
ATOM 1595 O O . GLN A 1 199 ? -22.424 -3.095 47.535 1.00 90.19 199 GLN A O 1
ATOM 1600 N N . SER A 1 200 ? -20.654 -2.018 46.651 1.00 93.19 200 SER A N 1
ATOM 1601 C CA . SER A 1 200 ? -19.831 -2.070 47.868 1.00 93.19 200 SER A CA 1
ATOM 1602 C C . SER A 1 200 ? -20.507 -1.345 49.034 1.00 93.19 200 SER A C 1
ATOM 1604 O O . SER A 1 200 ? -20.695 -1.926 50.101 1.00 93.19 200 SER A O 1
ATOM 1606 N N . LYS A 1 201 ? -20.965 -0.104 48.815 1.00 94.31 201 LYS A N 1
ATOM 1607 C CA . LYS A 1 201 ? -21.669 0.690 49.843 1.00 94.31 201 LYS A CA 1
ATOM 1608 C C . LYS A 1 201 ? -22.970 0.029 50.300 1.00 94.31 201 LYS A C 1
ATOM 1610 O O . LYS A 1 201 ? -23.319 0.062 51.481 1.00 94.31 201 LYS A O 1
ATOM 1615 N N . MET A 1 202 ? -23.700 -0.585 49.373 1.00 89.75 202 MET A N 1
ATOM 1616 C CA . MET A 1 202 ? -24.922 -1.321 49.689 1.00 89.75 202 MET A CA 1
ATOM 1617 C C . MET A 1 202 ? -24.624 -2.569 50.530 1.00 89.75 202 MET A C 1
ATOM 1619 O O . MET A 1 202 ? -25.319 -2.799 51.516 1.00 89.75 202 MET A O 1
ATOM 1623 N N . ALA A 1 203 ? -23.565 -3.320 50.214 1.00 89.38 203 ALA A N 1
ATOM 1624 C CA . ALA A 1 203 ? -23.134 -4.472 51.005 1.00 89.38 203 ALA A CA 1
ATOM 1625 C C . ALA A 1 203 ? -22.702 -4.073 52.426 1.00 89.38 203 ALA A C 1
ATOM 1627 O O . ALA A 1 203 ? -23.087 -4.730 53.394 1.00 89.38 203 ALA A O 1
ATOM 1628 N N . GLU A 1 204 ? -21.966 -2.966 52.570 1.00 90.69 204 GLU A N 1
ATOM 1629 C CA . GLU A 1 204 ? -21.631 -2.395 53.879 1.00 90.69 204 GLU A CA 1
ATOM 1630 C C . GLU A 1 204 ? -22.893 -2.066 54.675 1.00 90.69 204 GLU A C 1
ATOM 1632 O O . GLU A 1 204 ? -23.040 -2.534 55.800 1.00 90.69 204 GLU A O 1
ATOM 1637 N N . THR A 1 205 ? -23.841 -1.353 54.061 1.00 92.81 205 THR A N 1
ATOM 1638 C CA . THR A 1 205 ? -25.125 -0.992 54.685 1.00 92.81 205 THR A CA 1
ATOM 1639 C C . THR A 1 205 ? -25.905 -2.232 55.129 1.00 92.81 205 THR A C 1
ATOM 1641 O O . THR A 1 205 ? -26.467 -2.262 56.225 1.00 92.81 205 THR A O 1
ATOM 1644 N N . GLN A 1 206 ? -25.916 -3.282 54.304 1.00 89.00 206 GLN A N 1
ATOM 1645 C CA . GLN A 1 206 ? -26.567 -4.552 54.615 1.00 89.00 206 GLN A CA 1
ATOM 1646 C C . GLN A 1 206 ? -25.956 -5.206 55.861 1.00 89.00 206 GLN A C 1
ATOM 1648 O O . GLN A 1 206 ? -26.689 -5.678 56.732 1.00 89.00 206 GLN A O 1
ATOM 1653 N N . ASN A 1 207 ? -24.624 -5.185 55.977 1.00 89.81 207 ASN A N 1
ATOM 1654 C CA . ASN A 1 207 ? -23.908 -5.705 57.140 1.00 89.81 207 ASN A CA 1
ATOM 1655 C C . ASN A 1 207 ? -24.228 -4.899 58.406 1.00 89.81 207 ASN A C 1
ATOM 1657 O O . ASN A 1 207 ? -24.468 -5.492 59.459 1.00 89.81 207 ASN A O 1
ATOM 1661 N N . THR A 1 208 ? -24.300 -3.566 58.319 1.00 89.75 208 THR A N 1
ATOM 1662 C CA . THR A 1 208 ? -24.681 -2.719 59.462 1.00 89.75 208 THR A CA 1
ATOM 1663 C C . THR A 1 208 ? -26.117 -2.986 59.909 1.00 89.75 208 THR A C 1
ATOM 1665 O O . THR A 1 208 ? -26.386 -3.086 61.110 1.00 89.75 208 THR A O 1
ATOM 1668 N N . ILE A 1 209 ? -27.047 -3.144 58.962 1.00 91.44 209 ILE A N 1
ATOM 1669 C CA . ILE A 1 209 ? -28.444 -3.492 59.260 1.00 91.44 209 ILE A CA 1
ATOM 1670 C C . ILE A 1 209 ? -28.521 -4.863 59.940 1.00 91.44 209 ILE A C 1
ATOM 1672 O O . ILE A 1 209 ? -29.181 -4.983 60.973 1.00 91.44 209 ILE A O 1
ATOM 1676 N N . ALA A 1 210 ? -27.820 -5.875 59.422 1.00 86.19 210 ALA A N 1
ATOM 1677 C CA . ALA A 1 210 ? -27.796 -7.212 60.014 1.00 86.19 210 ALA A CA 1
ATOM 1678 C C . ALA A 1 210 ? -27.238 -7.195 61.450 1.00 86.19 210 ALA A C 1
ATOM 1680 O O . ALA A 1 210 ? -27.835 -7.784 62.353 1.00 86.19 210 ALA A O 1
ATOM 1681 N N . ALA A 1 211 ? -26.149 -6.456 61.689 1.00 86.06 211 ALA A N 1
ATOM 1682 C CA . ALA A 1 211 ? -25.586 -6.270 63.026 1.00 86.06 211 ALA A CA 1
ATOM 1683 C C . ALA A 1 211 ? -26.575 -5.574 63.984 1.00 86.06 211 ALA A C 1
ATOM 1685 O O . ALA A 1 211 ? -26.737 -5.983 65.136 1.00 86.06 211 ALA A O 1
ATOM 1686 N N . THR A 1 212 ? -27.299 -4.562 63.499 1.00 87.62 212 THR A N 1
ATOM 1687 C CA . THR A 1 212 ? -28.328 -3.854 64.280 1.00 87.62 212 THR A CA 1
ATOM 1688 C C . THR A 1 212 ? -29.502 -4.775 64.625 1.00 87.62 212 THR A C 1
ATOM 1690 O O . THR A 1 212 ? -29.968 -4.784 65.765 1.00 87.62 212 THR A O 1
ATOM 1693 N N . GLN A 1 213 ? -29.953 -5.603 63.676 1.00 86.25 213 GLN A N 1
ATOM 1694 C CA . GLN A 1 213 ? -31.006 -6.598 63.904 1.00 86.25 213 GLN A CA 1
ATOM 1695 C C . GLN A 1 213 ? -30.596 -7.643 64.951 1.00 86.25 213 GLN A C 1
ATOM 1697 O O . GLN A 1 213 ? -31.390 -7.958 65.838 1.00 86.25 213 GLN A O 1
ATOM 1702 N N . GLN A 1 214 ? -29.356 -8.142 64.895 1.00 85.31 214 GLN A N 1
ATOM 1703 C CA . GLN A 1 214 ? -28.819 -9.078 65.891 1.00 85.31 214 GLN A CA 1
ATOM 1704 C C . GLN A 1 214 ? -28.757 -8.456 67.295 1.00 85.31 214 GLN A C 1
ATOM 1706 O O . GLN A 1 214 ? -29.128 -9.108 68.270 1.00 85.31 214 GLN A O 1
ATOM 1711 N N . SER A 1 215 ? -28.361 -7.184 67.400 1.00 81.19 215 SER A N 1
ATOM 1712 C CA . SER A 1 215 ? -28.346 -6.439 68.667 1.00 81.19 215 SER A CA 1
ATOM 1713 C C . SER A 1 215 ? -29.754 -6.246 69.260 1.00 81.19 215 SER A C 1
ATOM 1715 O O . SER A 1 215 ? -29.978 -6.477 70.451 1.00 81.19 215 SER A O 1
ATOM 1717 N N . MET A 1 216 ? -30.749 -5.910 68.430 1.00 76.94 216 MET A N 1
ATOM 1718 C CA . MET A 1 216 ? -32.145 -5.791 68.879 1.00 76.94 216 MET A CA 1
ATOM 1719 C C . MET A 1 216 ? -32.727 -7.131 69.350 1.00 76.94 216 MET A C 1
ATOM 1721 O O . MET A 1 216 ? -33.411 -7.176 70.373 1.00 76.94 216 MET A O 1
ATOM 1725 N N . LEU A 1 217 ? -32.416 -8.231 68.654 1.00 69.38 217 LEU A N 1
ATOM 1726 C CA . LEU A 1 217 ? -32.793 -9.587 69.073 1.00 69.38 217 LEU A CA 1
ATOM 1727 C C . LEU A 1 217 ? -32.174 -9.968 70.424 1.00 69.38 217 LEU A C 1
ATOM 1729 O O . LEU A 1 217 ? -32.859 -10.550 71.264 1.00 69.38 217 LEU A O 1
ATOM 1733 N N . ALA A 1 218 ? -30.917 -9.589 70.667 1.00 68.00 218 ALA A N 1
ATOM 1734 C CA . ALA A 1 218 ? -30.253 -9.803 71.953 1.00 68.00 218 ALA A CA 1
ATOM 1735 C C . ALA A 1 218 ? -30.877 -8.978 73.097 1.00 68.00 218 ALA A C 1
ATOM 1737 O O . ALA A 1 218 ? -30.828 -9.390 74.251 1.00 68.00 218 ALA A O 1
ATOM 1738 N N . THR A 1 219 ? -31.503 -7.840 72.782 1.00 65.31 219 THR A N 1
ATOM 1739 C CA . THR A 1 219 ? -32.135 -6.952 73.774 1.00 65.31 219 THR A CA 1
ATOM 1740 C C . THR A 1 219 ? -33.570 -7.384 74.121 1.00 65.31 219 THR A C 1
ATOM 1742 O O . THR A 1 219 ? -34.020 -7.182 75.246 1.00 65.31 219 THR A O 1
ATOM 1745 N N . LEU A 1 220 ? -34.290 -8.015 73.183 1.00 55.19 220 LEU A N 1
ATOM 1746 C CA . LEU A 1 220 ? -35.666 -8.510 73.374 1.00 55.19 220 LEU A CA 1
ATOM 1747 C C . LEU A 1 220 ? -35.745 -9.962 73.886 1.00 55.19 220 LEU A C 1
ATOM 1749 O O . LEU A 1 220 ? -36.821 -10.429 74.257 1.00 55.19 220 LEU A O 1
ATOM 1753 N N . GLY A 1 221 ? -34.624 -10.685 73.924 1.00 48.25 221 GLY A N 1
ATOM 1754 C CA . GLY A 1 221 ? -34.556 -12.087 74.328 1.00 48.25 221 GLY A CA 1
ATOM 1755 C C . GLY A 1 221 ? -33.951 -12.296 75.714 1.00 48.25 221 GLY A C 1
ATOM 1756 O O . GLY A 1 221 ? -32.782 -12.640 75.833 1.00 48.25 221 GLY A O 1
ATOM 1757 N N . SER A 1 222 ? -34.763 -12.203 76.766 1.00 43.16 222 SER A N 1
ATOM 1758 C CA . SER A 1 222 ? -34.510 -12.951 78.007 1.00 43.16 222 SER A CA 1
ATOM 1759 C C . SER A 1 222 ? -35.682 -13.883 78.328 1.00 43.16 222 SER A C 1
ATOM 1761 O O . SER A 1 222 ? -36.574 -13.499 79.084 1.00 43.16 222 SER A O 1
ATOM 1763 N N . PRO A 1 223 ? -35.697 -15.125 77.808 1.00 45.38 223 PRO A N 1
ATOM 1764 C CA . PRO A 1 223 ? -36.467 -16.216 78.387 1.00 45.38 223 PRO A CA 1
ATOM 1765 C C . PRO A 1 223 ? -35.586 -17.077 79.311 1.00 45.38 223 PRO A C 1
ATOM 1767 O O . PRO A 1 223 ? -34.437 -17.396 79.012 1.00 45.38 223 PRO A O 1
ATOM 1770 N N . LYS A 1 224 ? -36.170 -17.440 80.454 1.00 38.72 224 LYS A N 1
ATOM 1771 C CA . LYS A 1 224 ? -35.648 -18.296 81.537 1.00 38.72 224 LYS A CA 1
ATOM 1772 C C . LYS A 1 224 ? -35.254 -19.703 81.026 1.00 38.72 224 LYS A C 1
ATOM 1774 O O . LYS A 1 224 ? -35.914 -20.193 80.112 1.00 38.72 224 LYS A O 1
ATOM 1779 N N . PRO A 1 225 ? -34.251 -20.390 81.614 1.00 41.31 225 PRO A N 1
ATOM 1780 C CA . PRO A 1 225 ? -33.812 -21.691 81.122 1.00 41.31 225 PRO A CA 1
ATOM 1781 C C . PRO A 1 225 ? -34.719 -22.800 81.663 1.00 41.31 225 PRO A C 1
ATOM 1783 O O . PRO A 1 225 ? -34.905 -22.913 82.875 1.00 41.31 225 PRO A O 1
ATOM 1786 N N . GLU A 1 226 ? -35.231 -23.659 80.785 1.00 31.86 226 GLU A N 1
ATOM 1787 C CA . GLU A 1 226 ? -35.900 -24.897 81.187 1.00 31.86 226 GLU A CA 1
ATOM 1788 C C . GLU A 1 226 ? -35.370 -26.088 80.378 1.00 31.86 226 GLU A C 1
ATOM 1790 O O . GLU A 1 226 ? -34.952 -25.965 79.227 1.00 31.86 226 GLU A O 1
ATOM 1795 N N . LYS A 1 227 ? -35.241 -27.215 81.079 1.00 36.91 227 LYS A N 1
ATOM 1796 C CA . LYS A 1 227 ? -34.309 -28.319 80.821 1.00 36.91 227 LYS A CA 1
ATOM 1797 C C . LYS A 1 227 ? -34.798 -29.293 79.736 1.00 36.91 227 LYS A C 1
ATOM 1799 O O . LYS A 1 227 ? -35.990 -29.545 79.610 1.00 36.91 227 LYS A O 1
ATOM 1804 N N . GLN A 1 228 ? -33.835 -29.901 79.033 1.00 36.00 228 GLN A N 1
ATOM 1805 C CA . GLN A 1 228 ? -33.978 -31.077 78.150 1.00 36.00 228 GLN A CA 1
ATOM 1806 C C . GLN A 1 228 ? -34.624 -32.287 78.860 1.00 36.00 228 GLN A C 1
ATOM 1808 O O . GLN A 1 228 ? -34.453 -32.435 80.074 1.00 36.00 228 GLN A O 1
ATOM 1813 N N . PRO A 1 229 ? -35.259 -33.213 78.105 1.00 33.75 229 PRO A N 1
ATOM 1814 C CA . PRO A 1 229 ? -34.527 -34.438 77.743 1.00 33.75 229 PRO A CA 1
ATOM 1815 C C . PRO A 1 229 ? -34.828 -35.083 76.366 1.00 33.75 229 PRO A C 1
ATOM 1817 O O . PRO A 1 229 ? -35.943 -35.068 75.860 1.00 33.75 229 PRO A O 1
ATOM 1820 N N . CYS A 1 230 ? -33.780 -35.776 75.903 1.00 22.73 230 CYS A N 1
ATOM 1821 C CA . CYS A 1 230 ? -33.686 -36.975 75.055 1.00 22.73 230 CYS A CA 1
ATOM 1822 C C . CYS A 1 230 ? -33.962 -36.955 73.541 1.00 22.73 230 CYS A C 1
ATOM 1824 O O . CYS A 1 230 ? -34.919 -36.405 73.017 1.00 22.73 230 CYS A O 1
ATOM 1826 N N . GLN A 1 231 ? -33.017 -37.620 72.869 1.00 37.34 231 GLN A N 1
ATOM 1827 C CA . GLN A 1 231 ? -32.740 -37.667 71.443 1.00 37.34 231 GLN A CA 1
ATOM 1828 C C . GLN A 1 231 ? -33.730 -38.537 70.670 1.00 37.34 231 GLN A C 1
ATOM 1830 O O . GLN A 1 231 ? -33.942 -39.696 71.017 1.00 37.34 231 GLN A O 1
ATOM 1835 N N . GLU A 1 232 ? -34.184 -38.024 69.529 1.00 26.75 232 GLU A N 1
ATOM 1836 C CA . GLU A 1 232 ? -34.700 -38.827 68.427 1.00 26.75 232 GLU A CA 1
ATOM 1837 C C . GLU A 1 232 ? -33.931 -38.435 67.158 1.00 26.75 232 GLU A C 1
ATOM 1839 O O . GLU A 1 232 ? -33.886 -37.269 66.757 1.00 26.75 232 GLU A O 1
ATOM 1844 N N . LYS A 1 233 ? -33.220 -39.410 66.584 1.00 33.25 233 LYS A N 1
ATOM 1845 C CA . LYS A 1 233 ? -32.400 -39.251 65.381 1.00 33.25 233 LYS A CA 1
ATOM 1846 C C . LYS A 1 233 ? -33.292 -38.857 64.201 1.00 33.25 233 LYS A C 1
ATOM 1848 O O . LYS A 1 233 ? -34.075 -39.673 63.729 1.00 33.25 233 LYS A O 1
ATOM 1853 N N . ARG A 1 234 ? -33.104 -37.647 63.668 1.00 26.33 234 ARG A N 1
ATOM 1854 C CA . ARG A 1 234 ? -33.442 -37.326 62.276 1.00 26.33 234 ARG A CA 1
ATOM 1855 C C . ARG A 1 234 ? -32.155 -37.219 61.475 1.00 26.33 234 ARG A C 1
ATOM 1857 O O . ARG A 1 234 ? -31.365 -36.296 61.652 1.00 26.33 234 ARG A O 1
ATOM 1864 N N . GLU A 1 235 ? -31.948 -38.217 60.631 1.00 28.91 235 GLU A N 1
ATOM 1865 C CA . GLU A 1 235 ? -31.018 -38.160 59.512 1.00 28.91 235 GLU A CA 1
ATOM 1866 C C . GLU A 1 235 ? -31.439 -37.054 58.533 1.00 28.91 235 GLU A C 1
ATOM 1868 O O . GLU A 1 235 ? -32.629 -36.811 58.337 1.00 28.91 235 GLU A O 1
ATOM 1873 N N . GLY A 1 236 ? -30.453 -36.410 57.901 1.00 28.05 236 GLY A N 1
ATOM 1874 C CA . GLY A 1 236 ? -30.669 -35.534 56.744 1.00 28.05 236 GLY A CA 1
ATOM 1875 C C . GLY A 1 236 ? -30.212 -34.090 56.939 1.00 28.05 236 GLY A C 1
ATOM 1876 O O . GLY A 1 236 ? -31.022 -33.174 56.993 1.00 28.05 236 GLY A O 1
ATOM 1877 N N . SER A 1 237 ? -28.896 -33.903 57.032 1.00 28.80 237 SER A N 1
ATOM 1878 C CA . SER A 1 237 ? -28.173 -32.627 56.982 1.00 28.80 237 SER A CA 1
ATOM 1879 C C . SER A 1 237 ? -28.698 -31.683 55.884 1.00 28.80 237 SER A C 1
ATOM 1881 O O . SER A 1 237 ? -28.689 -32.038 54.707 1.00 28.80 237 SER A O 1
ATOM 1883 N N . LEU A 1 238 ? -29.079 -30.450 56.254 1.00 29.19 238 LEU A N 1
ATOM 1884 C CA . LEU A 1 238 ? -29.042 -29.328 55.314 1.00 29.19 238 LEU A CA 1
ATOM 1885 C C . LEU A 1 238 ? -27.567 -29.063 54.994 1.00 29.19 238 LEU A C 1
ATOM 1887 O O . LEU A 1 238 ? -26.799 -28.569 55.819 1.00 29.19 238 LEU A O 1
ATOM 1891 N N . VAL A 1 239 ? -27.181 -29.489 53.800 1.00 33.31 239 VAL A N 1
ATOM 1892 C CA . VAL A 1 239 ? -25.846 -29.360 53.229 1.00 33.31 239 VAL A CA 1
ATOM 1893 C C . VAL A 1 239 ? -25.597 -27.886 52.889 1.00 33.31 239 VAL A C 1
ATOM 1895 O O . VAL A 1 239 ? -26.360 -27.280 52.142 1.00 33.31 239 VAL A O 1
ATOM 1898 N N . ALA A 1 240 ? -24.521 -27.310 53.433 1.00 29.64 240 AL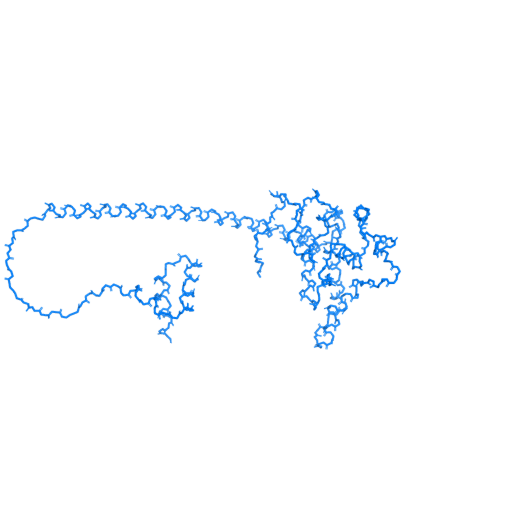A A N 1
ATOM 1899 C CA . ALA A 1 240 ? -23.945 -26.051 52.957 1.00 29.64 240 ALA A CA 1
ATOM 1900 C C . ALA A 1 240 ? -23.668 -26.144 51.440 1.00 29.64 240 ALA A C 1
ATOM 1902 O O . ALA A 1 240 ? -23.267 -27.219 50.986 1.00 29.64 240 ALA A O 1
ATOM 1903 N N . PRO A 1 241 ? -23.861 -25.081 50.636 1.00 31.77 241 PRO A N 1
ATOM 1904 C CA . PRO A 1 241 ? -23.766 -25.188 49.184 1.00 31.77 241 PRO A CA 1
ATOM 1905 C C . PRO A 1 241 ? -22.365 -25.662 48.771 1.00 31.77 241 PRO A C 1
ATOM 1907 O O . PRO A 1 241 ? -21.372 -24.952 48.909 1.00 31.77 241 PRO A O 1
ATOM 1910 N N . ARG A 1 242 ? -22.299 -26.892 48.251 1.00 36.16 242 ARG A N 1
ATOM 1911 C CA . ARG A 1 242 ? -21.110 -27.590 47.725 1.00 36.16 242 ARG A CA 1
ATOM 1912 C C . ARG A 1 242 ? -20.560 -26.975 46.421 1.00 36.16 242 ARG A C 1
ATOM 1914 O O . ARG A 1 242 ? -19.943 -27.674 45.633 1.00 36.16 242 ARG A O 1
ATOM 1921 N N . ALA A 1 243 ? -20.775 -25.690 46.146 1.00 41.38 243 ALA A N 1
ATOM 1922 C CA . ALA A 1 243 ? -20.469 -25.122 44.828 1.00 41.38 243 ALA A CA 1
ATOM 1923 C C . ALA A 1 243 ? -18.980 -24.773 44.628 1.00 41.38 243 ALA A C 1
ATOM 1925 O O . ALA A 1 243 ? -18.454 -24.905 43.526 1.00 41.38 243 ALA A O 1
ATOM 1926 N N . LEU A 1 244 ? -18.255 -24.383 45.683 1.00 39.09 244 LEU A N 1
ATOM 1927 C CA . LEU A 1 244 ? -16.867 -23.911 45.542 1.00 39.09 244 LEU A CA 1
ATOM 1928 C C . LEU A 1 244 ? -15.809 -25.026 45.561 1.00 39.09 244 LEU A C 1
ATOM 1930 O O . LEU A 1 244 ? -14.704 -24.825 45.060 1.00 39.09 244 LEU A O 1
ATOM 1934 N N . SER A 1 245 ? -16.127 -26.208 46.098 1.00 42.69 245 SER A N 1
ATOM 1935 C CA . SER A 1 245 ? -15.172 -27.324 46.189 1.00 42.69 245 SER A CA 1
ATOM 1936 C C . SER A 1 245 ? -15.045 -28.157 44.909 1.00 42.69 245 SER A C 1
ATOM 1938 O O . SER A 1 245 ? -14.078 -28.906 44.788 1.00 42.69 245 SER A O 1
ATOM 1940 N N . ASP A 1 246 ? -15.984 -28.035 43.963 1.00 50.50 246 ASP A N 1
ATOM 1941 C CA . ASP A 1 246 ? -15.997 -28.843 42.732 1.00 50.50 246 ASP A CA 1
ATOM 1942 C C . ASP A 1 246 ? -15.386 -28.125 41.513 1.00 50.50 246 ASP A C 1
ATOM 1944 O O . ASP A 1 246 ? -14.932 -28.786 40.580 1.00 50.50 246 ASP A O 1
ATOM 1948 N N . PHE A 1 247 ? -15.236 -26.792 41.537 1.00 52.06 247 PHE A N 1
ATOM 1949 C CA . PHE A 1 247 ? -14.613 -26.050 40.426 1.00 52.06 247 PHE A CA 1
ATOM 1950 C C . PHE A 1 247 ? -13.128 -26.397 40.227 1.00 52.06 247 PHE A C 1
ATOM 1952 O O . PHE A 1 247 ? -12.608 -26.370 39.112 1.00 52.06 247 PHE A O 1
ATOM 1959 N N . SER A 1 248 ? -12.425 -26.746 41.306 1.00 52.44 248 SER A N 1
ATOM 1960 C CA . SER A 1 248 ? -11.015 -27.151 41.273 1.00 52.44 248 SER A CA 1
ATOM 1961 C C . SER A 1 248 ? -10.795 -28.574 40.748 1.00 52.44 248 SER A C 1
ATOM 1963 O O . SER A 1 248 ? -9.654 -28.924 40.455 1.00 52.44 248 SER A O 1
ATOM 1965 N N . ARG A 1 249 ? -11.860 -29.376 40.597 1.00 54.47 249 ARG A N 1
ATOM 1966 C CA . ARG A 1 249 ? -11.812 -30.760 40.090 1.00 54.47 249 ARG A CA 1
ATOM 1967 C C . ARG A 1 249 ? -12.050 -30.878 38.585 1.00 54.47 249 ARG A C 1
ATOM 1969 O O . ARG A 1 249 ? -11.887 -31.962 38.033 1.00 54.47 249 ARG A O 1
ATOM 1976 N N . LEU A 1 250 ? -12.424 -29.786 37.925 1.00 60.22 250 LEU A N 1
ATOM 1977 C CA . LEU A 1 250 ? -12.632 -29.758 36.482 1.00 60.22 250 LEU A CA 1
ATOM 1978 C C . LEU A 1 250 ? -11.292 -29.758 35.725 1.00 60.22 250 LEU A C 1
ATOM 1980 O O . LEU A 1 250 ? -10.348 -29.091 36.169 1.00 60.22 250 LEU A O 1
ATOM 1984 N N . PRO A 1 251 ? -11.219 -30.431 34.561 1.00 66.31 251 PRO A N 1
ATOM 1985 C CA . PRO A 1 251 ? -10.124 -30.269 33.612 1.00 66.31 251 PRO A CA 1
ATOM 1986 C C . PRO A 1 251 ? -9.857 -28.789 33.321 1.00 66.31 251 PRO A C 1
ATOM 1988 O O . PRO A 1 251 ? -10.787 -27.980 33.221 1.00 66.31 251 PRO A O 1
ATOM 1991 N N . THR A 1 252 ? -8.581 -28.429 33.199 1.00 63.78 252 THR A N 1
ATOM 1992 C CA . THR A 1 252 ? -8.115 -27.042 33.040 1.00 63.78 252 THR A CA 1
ATOM 1993 C C . THR A 1 252 ? -8.829 -26.324 31.891 1.00 63.78 252 THR A C 1
ATOM 1995 O O . THR A 1 252 ? -9.209 -25.164 32.015 1.00 63.78 252 THR A O 1
ATOM 1998 N N . ASP A 1 253 ? -9.097 -27.054 30.818 1.00 55.41 253 ASP A N 1
ATOM 1999 C CA . ASP A 1 253 ? -9.699 -26.605 29.564 1.00 55.41 253 ASP A CA 1
ATOM 2000 C C . ASP A 1 253 ? -11.143 -26.112 29.775 1.00 55.41 253 ASP A C 1
ATOM 2002 O O . ASP A 1 253 ? -11.538 -25.059 29.272 1.00 55.41 253 ASP A O 1
ATOM 2006 N N . ILE A 1 254 ? -11.908 -26.817 30.615 1.00 63.97 254 ILE A N 1
ATOM 2007 C CA . ILE A 1 254 ? -13.287 -26.456 30.976 1.00 63.97 254 ILE A CA 1
ATOM 2008 C C . ILE A 1 254 ? -13.291 -25.243 31.908 1.00 63.97 254 ILE A C 1
ATOM 2010 O O . ILE A 1 254 ? -14.117 -24.341 31.770 1.00 63.97 254 ILE A O 1
ATOM 2014 N N . ARG A 1 255 ? -12.328 -25.164 32.832 1.00 63.94 255 ARG A N 1
ATOM 2015 C CA . ARG A 1 255 ? -12.196 -24.013 33.739 1.00 63.94 255 ARG A CA 1
ATOM 2016 C C . ARG A 1 255 ? -11.868 -22.738 32.971 1.00 63.94 255 ARG A C 1
ATOM 2018 O O . ARG A 1 255 ? -12.446 -21.698 33.275 1.00 63.94 255 ARG A O 1
ATOM 2025 N N . VAL A 1 256 ? -11.000 -22.827 31.963 1.00 64.56 256 VAL A N 1
ATOM 2026 C CA . VAL A 1 256 ? -10.668 -21.713 31.063 1.00 64.56 256 VAL A CA 1
ATOM 2027 C C . VAL A 1 256 ? -11.880 -21.310 30.228 1.00 64.56 256 VAL A C 1
ATOM 2029 O O . VAL A 1 256 ? -12.144 -20.115 30.116 1.00 64.56 256 VAL A O 1
ATOM 2032 N N . ALA A 1 257 ? -12.655 -22.266 29.706 1.00 62.34 257 ALA A N 1
ATOM 2033 C CA . ALA A 1 257 ? -13.879 -21.985 28.953 1.00 62.34 257 ALA A CA 1
ATOM 2034 C C . ALA A 1 257 ? -14.944 -21.271 29.805 1.00 62.34 257 ALA A C 1
ATOM 2036 O O . ALA A 1 257 ? -15.542 -20.292 29.360 1.00 62.34 257 ALA A O 1
ATOM 2037 N N . ILE A 1 258 ? -15.144 -21.695 31.057 1.00 62.34 258 ILE A N 1
ATOM 2038 C CA . ILE A 1 258 ? -16.076 -21.036 31.987 1.00 62.34 258 ILE A CA 1
ATOM 2039 C C . ILE A 1 258 ? -15.582 -19.629 32.342 1.00 62.34 258 ILE A C 1
ATOM 2041 O O . ILE A 1 258 ? -16.366 -18.685 32.353 1.00 62.34 258 ILE A O 1
ATOM 2045 N N . TRP A 1 259 ? -14.279 -19.460 32.577 1.00 56.53 259 TRP A N 1
ATOM 2046 C CA . TRP A 1 259 ? -13.706 -18.146 32.874 1.00 56.53 259 TRP A CA 1
ATOM 2047 C C . TRP A 1 259 ? -13.804 -17.183 31.691 1.00 56.53 259 TRP A C 1
ATOM 2049 O O . TRP A 1 259 ? -14.201 -16.036 31.865 1.00 56.53 259 TRP A O 1
ATOM 2059 N N . THR A 1 260 ? -13.485 -17.644 30.483 1.00 52.41 260 THR A N 1
ATOM 2060 C CA . THR A 1 260 ? -13.562 -16.818 29.267 1.00 52.41 260 THR A CA 1
ATOM 2061 C C . THR A 1 260 ? -15.000 -16.461 28.920 1.00 52.41 260 THR A C 1
ATOM 2063 O O . THR A 1 260 ? -15.273 -15.314 28.580 1.00 52.41 260 THR A O 1
ATOM 2066 N N . THR A 1 261 ? -15.947 -17.387 29.075 1.00 52.12 261 THR A N 1
ATOM 2067 C CA . THR A 1 261 ? -17.371 -17.091 28.859 1.00 52.12 261 THR A CA 1
ATOM 2068 C C . THR A 1 261 ? -17.955 -16.180 29.940 1.00 52.12 261 THR A C 1
ATOM 2070 O O . THR A 1 261 ? -18.729 -15.286 29.603 1.00 52.12 261 THR A O 1
ATOM 2073 N N . ALA A 1 262 ? -17.555 -16.314 31.208 1.00 51.47 262 ALA A N 1
ATOM 2074 C CA . ALA A 1 262 ? -17.951 -15.393 32.280 1.00 51.47 262 ALA A CA 1
ATOM 2075 C C . ALA A 1 262 ? -17.377 -13.985 32.063 1.00 51.47 262 ALA A C 1
ATOM 2077 O O . ALA A 1 262 ? -18.096 -12.994 32.188 1.00 51.47 262 ALA A O 1
ATOM 2078 N N . PHE A 1 263 ? -16.112 -13.899 31.644 1.00 45.56 263 PHE A N 1
ATOM 2079 C CA . PHE A 1 263 ? -15.432 -12.639 31.346 1.00 45.56 263 PHE A CA 1
ATOM 2080 C C . PHE A 1 263 ? -16.043 -11.914 30.138 1.00 45.56 263 PHE A C 1
ATOM 2082 O O . PHE A 1 263 ? -16.215 -10.700 30.171 1.00 45.56 263 PHE A O 1
ATOM 2089 N N . LEU A 1 264 ? -16.438 -12.652 29.095 1.00 43.19 264 LEU A N 1
ATOM 2090 C CA . LEU A 1 264 ? -17.060 -12.081 27.895 1.00 43.19 264 LEU A CA 1
ATOM 2091 C C . LEU A 1 264 ? -18.547 -11.738 28.074 1.00 43.19 264 LEU A C 1
ATOM 2093 O O . LEU A 1 264 ? -19.057 -10.881 27.358 1.00 43.19 264 LEU A O 1
ATOM 2097 N N . SER A 1 265 ? -19.253 -12.395 29.001 1.00 50.88 265 SER A N 1
ATOM 2098 C CA . SER A 1 265 ? -20.696 -12.186 29.214 1.00 50.88 265 SER A CA 1
ATOM 2099 C C . SER A 1 265 ? -21.040 -11.300 30.414 1.00 50.88 265 SER A C 1
ATOM 2101 O O . SER A 1 265 ? -22.196 -10.909 30.557 1.00 50.88 265 SER A O 1
ATOM 2103 N N . GLY A 1 266 ? -20.071 -10.976 31.279 1.00 45.00 266 GLY A N 1
ATOM 2104 C CA . GLY A 1 266 ? -20.301 -10.181 32.491 1.00 45.00 266 GLY A CA 1
ATOM 2105 C C . GLY A 1 266 ? -21.195 -10.873 33.530 1.00 45.00 266 GLY A C 1
ATOM 2106 O O . GLY A 1 266 ? -21.705 -10.219 34.438 1.00 45.00 266 GLY A O 1
ATOM 2107 N N . VAL A 1 267 ? -21.411 -12.185 33.399 1.00 50.75 267 VAL A N 1
ATOM 2108 C CA . VAL A 1 267 ? -22.244 -12.994 34.296 1.00 50.75 267 VAL A CA 1
ATOM 2109 C C . VAL A 1 267 ? -21.347 -13.739 35.290 1.00 50.75 267 VAL A C 1
ATOM 2111 O O . VAL A 1 267 ? -20.309 -14.281 34.916 1.00 50.75 267 VAL A O 1
ATOM 2114 N N . THR A 1 268 ? -21.743 -13.793 36.565 1.00 54.22 268 THR A N 1
ATOM 2115 C CA . THR A 1 268 ? -20.995 -14.515 37.606 1.00 54.22 268 THR A CA 1
ATOM 2116 C C . THR A 1 268 ? -20.879 -16.013 37.281 1.00 54.22 268 THR A C 1
ATOM 2118 O O . THR A 1 268 ? -21.820 -16.631 36.776 1.00 54.22 268 THR A O 1
ATOM 2121 N N . CYS A 1 269 ? -19.722 -16.615 37.597 1.00 51.50 269 CYS A N 1
ATOM 2122 C CA . CYS A 1 269 ? -19.398 -18.014 37.271 1.00 51.50 269 CYS A CA 1
ATOM 2123 C C . CYS A 1 269 ? -20.467 -19.034 37.710 1.00 51.50 269 CYS A C 1
ATOM 2125 O O . CYS A 1 269 ? -20.626 -20.062 37.056 1.00 51.50 269 CYS A O 1
ATOM 2127 N N . GLU A 1 270 ? -21.229 -18.758 38.774 1.00 48.50 270 GLU A N 1
ATOM 2128 C CA . GLU A 1 270 ? -22.269 -19.671 39.269 1.00 48.50 270 GLU A CA 1
ATOM 2129 C C . GLU A 1 270 ? -23.464 -19.825 38.313 1.00 48.50 270 GLU A C 1
ATOM 2131 O O . GLU A 1 270 ? -24.024 -20.915 38.190 1.00 48.50 270 GLU A O 1
ATOM 2136 N N . VAL A 1 271 ? -23.841 -18.769 37.584 1.00 56.28 271 VAL A N 1
ATOM 2137 C CA . VAL A 1 271 ? -24.977 -18.812 36.642 1.00 56.28 271 VAL A CA 1
ATOM 2138 C C . VAL A 1 271 ? -24.591 -19.542 35.352 1.00 56.28 271 VAL A C 1
ATOM 2140 O O . VAL A 1 271 ? -25.412 -20.240 34.755 1.00 56.28 271 VAL A O 1
ATOM 2143 N N . LEU A 1 272 ? -23.331 -19.411 34.931 1.00 54.53 272 LEU A N 1
ATOM 2144 C CA . LEU A 1 272 ? -22.774 -20.140 33.791 1.00 54.53 272 LEU A CA 1
ATOM 2145 C C . LEU A 1 272 ? -22.610 -21.630 34.096 1.00 54.53 272 LEU A C 1
ATOM 2147 O O . LEU A 1 272 ? -22.959 -22.449 33.250 1.00 54.53 272 LEU A O 1
ATOM 2151 N N . TRP A 1 273 ? -22.190 -21.980 35.316 1.00 51.59 273 TRP A N 1
ATOM 2152 C CA . TRP A 1 273 ? -22.152 -23.367 35.785 1.00 51.59 273 TRP A CA 1
ATOM 2153 C C . TRP A 1 273 ? -23.523 -24.046 35.662 1.00 51.59 273 TRP A C 1
ATOM 2155 O O . TRP A 1 273 ? -23.643 -25.045 34.961 1.00 51.59 273 TRP A O 1
ATOM 2165 N N . TYR A 1 274 ? -24.584 -23.450 36.221 1.00 47.75 274 TYR A N 1
ATOM 2166 C CA . TYR A 1 274 ? -25.942 -24.010 36.137 1.00 47.75 274 TYR A CA 1
ATOM 2167 C C . TYR A 1 274 ? -26.456 -24.174 34.699 1.00 47.75 274 TYR A C 1
ATOM 2169 O O . TYR A 1 274 ? -27.174 -25.131 34.408 1.00 47.75 274 TYR A O 1
ATOM 2177 N N . LYS A 1 275 ? -26.094 -23.265 33.785 1.00 53.62 275 LYS A N 1
ATOM 2178 C CA . LYS A 1 275 ? -26.495 -23.356 32.372 1.00 53.62 275 LYS A CA 1
ATOM 2179 C C . LYS A 1 275 ? -25.734 -24.436 31.605 1.00 53.62 275 LYS A C 1
ATOM 2181 O O . LYS A 1 275 ? -26.333 -25.077 30.748 1.00 53.62 275 LYS A O 1
ATOM 2186 N N . ILE A 1 276 ? -24.456 -24.645 31.917 1.00 54.34 276 ILE A N 1
ATOM 2187 C CA . ILE A 1 276 ? -23.626 -25.684 31.293 1.00 54.34 276 ILE A CA 1
ATOM 2188 C C . ILE A 1 276 ? -24.025 -27.069 31.822 1.00 54.34 276 ILE A C 1
ATOM 2190 O O . ILE A 1 276 ? -24.254 -27.976 31.025 1.00 54.34 276 ILE A O 1
ATOM 2194 N N . SER A 1 277 ? -24.239 -27.222 33.134 1.00 46.88 277 SER A N 1
ATOM 2195 C CA . SER A 1 277 ? -24.704 -28.488 33.725 1.00 46.88 277 SER A CA 1
ATOM 2196 C C . SER A 1 277 ? -26.100 -28.901 33.237 1.00 46.88 277 SER A C 1
ATOM 2198 O O . SER A 1 277 ? -26.399 -30.087 33.159 1.00 46.88 277 SER A O 1
ATOM 2200 N N . ALA A 1 278 ? -26.959 -27.939 32.878 1.00 46.09 278 ALA A N 1
ATOM 2201 C CA . ALA A 1 278 ? -28.266 -28.213 32.278 1.00 46.09 278 ALA A CA 1
ATOM 2202 C C . ALA A 1 278 ? -28.191 -28.620 30.791 1.00 46.09 278 ALA A C 1
ATOM 2204 O O . ALA A 1 278 ? -29.177 -29.122 30.252 1.00 46.09 278 ALA A O 1
ATOM 2205 N N . TRP A 1 279 ? -27.051 -28.400 30.127 1.00 43.03 279 TRP A N 1
ATOM 2206 C CA . TRP A 1 279 ? -26.839 -28.733 28.715 1.00 43.03 279 TRP A CA 1
ATOM 2207 C C . TRP A 1 279 ? -26.271 -30.149 28.518 1.00 43.03 279 TRP A C 1
ATOM 2209 O O . TRP A 1 279 ? -26.583 -30.773 27.515 1.00 43.03 279 TRP A O 1
ATOM 2219 N N . GLU A 1 280 ? -25.528 -30.692 29.491 1.00 40.56 280 GLU A N 1
ATOM 2220 C CA . GLU A 1 280 ? -25.001 -32.076 29.463 1.00 40.56 280 GLU A CA 1
ATOM 2221 C C . GLU A 1 280 ? -26.009 -33.158 29.911 1.00 40.56 280 GLU A C 1
ATOM 2223 O O . GLU A 1 280 ? -25.697 -34.345 29.896 1.00 40.56 280 GLU A O 1
ATOM 2228 N N . LEU A 1 281 ? -27.231 -32.776 30.300 1.00 37.44 281 LEU A N 1
ATOM 2229 C CA . LEU A 1 281 ? -28.300 -33.698 30.724 1.00 37.44 281 LEU A CA 1
ATOM 2230 C C . LEU A 1 281 ? -29.380 -33.943 29.644 1.00 37.44 281 LEU A C 1
ATOM 2232 O O . LEU A 1 281 ? -30.493 -34.364 29.967 1.00 37.44 281 LEU A O 1
ATOM 2236 N N . LYS A 1 282 ? -29.065 -33.710 28.366 1.00 35.84 282 LYS A N 1
ATOM 2237 C CA . LYS A 1 282 ? -29.867 -34.116 27.197 1.00 35.84 282 LYS A CA 1
ATOM 2238 C C . LYS A 1 282 ? -28.998 -34.831 26.175 1.00 35.84 282 LYS A C 1
ATOM 2240 O O . LYS A 1 282 ? -29.543 -35.756 25.536 1.00 35.84 282 LYS A O 1
#

Secondary structure (DSSP, 8-state):
-----TT---TTT-------S-GGG--SHHHH-TTSPP-HHHHHHHHHHHHHHHHSSS-SS--SS--HHHHHHHHHHHH-PPPHHHHHH-TTGGGTEEETTEEPTT-----HHHHHIIIIIHHHHHTT-----HHHHHHHHHHHHHHT-S-STTS-TTTS-HHHHHHHHHHHHHHHHHHHHHHHHHHHHHHHHHHHHHHHHHHHHHHHHHHHHHHHHHHH--PPP----------------TTTTTGGGS-HHHHHHHHHHHHHHT--HHHHHHHHHTTTT-

Radius of gyration: 33.55 Å; chains: 1; bounding box: 60×56×101 Å